Protein AF-A0ABC8SDZ8-F1 (afdb_monomer_lite)

InterPro domains:
  IPR004158 Protein of unknown function DUF247, plant [PF03140] (33-203)
  IPR004158 Protein of unknown function DUF247, plant [PTHR31170] (24-203)

Structure (mmCIF, N/CA/C/O backbone):
data_AF-A0ABC8SDZ8-F1
#
_entry.id   AF-A0ABC8SDZ8-F1
#
loop_
_atom_site.group_PDB
_atom_site.id
_atom_site.type_symbol
_atom_site.label_atom_id
_atom_site.label_alt_id
_atom_site.label_comp_id
_atom_site.label_asym_id
_atom_site.label_entity_id
_atom_site.label_seq_id
_atom_site.pdbx_PDB_ins_code
_atom_site.Cartn_x
_atom_site.Cartn_y
_atom_site.Cartn_z
_atom_site.occupancy
_atom_site.B_iso_or_equiv
_atom_site.auth_seq_id
_atom_site.auth_comp_id
_atom_site.auth_asym_id
_atom_site.auth_atom_id
_atom_site.pdbx_PDB_model_num
ATOM 1 N N . MET A 1 1 ? 39.810 2.538 5.523 1.00 33.78 1 MET A N 1
ATOM 2 C CA . MET A 1 1 ? 38.593 3.371 5.578 1.00 33.78 1 MET A CA 1
ATOM 3 C C . MET A 1 1 ? 38.033 3.402 4.162 1.00 33.78 1 MET A C 1
ATOM 5 O O . MET A 1 1 ? 38.479 4.203 3.356 1.00 33.78 1 MET A O 1
ATOM 9 N N . ALA A 1 2 ? 37.217 2.406 3.809 1.00 34.50 2 ALA A N 1
ATOM 10 C CA . ALA A 1 2 ? 36.612 2.315 2.482 1.00 34.50 2 ALA A CA 1
ATOM 11 C C . ALA A 1 2 ? 35.380 3.225 2.475 1.00 34.50 2 ALA A C 1
ATOM 13 O O . ALA A 1 2 ? 34.507 3.073 3.328 1.00 34.50 2 ALA A O 1
ATOM 14 N N . GLY A 1 3 ? 35.368 4.225 1.594 1.00 37.69 3 GLY A N 1
ATOM 15 C CA . GLY A 1 3 ? 34.228 5.119 1.434 1.00 37.69 3 GLY A CA 1
ATOM 16 C C . GLY A 1 3 ? 33.044 4.345 0.870 1.00 37.69 3 GLY A C 1
ATOM 17 O O . GLY A 1 3 ? 33.192 3.640 -0.125 1.00 37.69 3 GLY A O 1
ATOM 18 N N . PHE A 1 4 ? 31.887 4.459 1.517 1.00 35.22 4 PHE A N 1
ATOM 19 C CA . PHE A 1 4 ? 30.633 3.979 0.950 1.00 35.22 4 PHE A CA 1
ATOM 20 C C . PHE A 1 4 ? 30.340 4.755 -0.347 1.00 35.22 4 PHE A C 1
ATOM 22 O O . PHE A 1 4 ? 30.508 5.980 -0.354 1.00 35.22 4 PHE A O 1
ATOM 29 N N . PRO A 1 5 ? 29.929 4.080 -1.435 1.00 38.06 5 PRO A N 1
ATOM 30 C CA . PRO A 1 5 ? 29.602 4.753 -2.685 1.00 38.06 5 PRO A CA 1
ATOM 31 C C . PRO A 1 5 ? 28.405 5.685 -2.485 1.00 38.06 5 PRO A C 1
ATOM 33 O O . PRO A 1 5 ? 27.492 5.409 -1.699 1.00 38.06 5 PRO A O 1
ATOM 36 N N . ARG A 1 6 ? 28.426 6.825 -3.181 1.00 37.56 6 ARG A N 1
ATOM 37 C CA . ARG A 1 6 ? 27.308 7.775 -3.165 1.00 37.56 6 ARG A CA 1
ATOM 38 C C . ARG A 1 6 ? 26.077 7.096 -3.771 1.00 37.56 6 ARG A C 1
ATOM 40 O O . ARG A 1 6 ? 26.193 6.293 -4.690 1.00 37.56 6 ARG A O 1
ATOM 47 N N . ALA A 1 7 ? 24.887 7.449 -3.280 1.00 43.75 7 ALA A N 1
ATOM 48 C CA . ALA A 1 7 ? 23.613 6.843 -3.686 1.00 43.75 7 ALA A CA 1
ATOM 49 C C . ALA A 1 7 ? 23.376 6.812 -5.215 1.00 43.75 7 ALA A C 1
ATOM 51 O O . ALA A 1 7 ? 22.663 5.944 -5.710 1.00 43.75 7 ALA A O 1
ATOM 52 N N . ASN A 1 8 ? 24.010 7.713 -5.973 1.00 36.09 8 ASN A N 1
ATOM 53 C CA . ASN A 1 8 ? 23.952 7.757 -7.435 1.00 36.09 8 ASN A CA 1
ATOM 54 C C . ASN A 1 8 ? 24.803 6.677 -8.133 1.00 36.09 8 ASN A C 1
ATOM 56 O O . ASN A 1 8 ? 24.402 6.191 -9.185 1.00 36.09 8 ASN A O 1
ATOM 60 N N . GLU A 1 9 ? 25.939 6.271 -7.564 1.00 32.97 9 GLU A N 1
ATOM 61 C CA . GLU A 1 9 ? 26.786 5.191 -8.093 1.00 32.97 9 GLU A CA 1
ATOM 62 C C . GLU A 1 9 ? 26.183 3.818 -7.783 1.00 32.97 9 GLU A C 1
ATOM 64 O O . GLU A 1 9 ? 26.176 2.941 -8.644 1.00 32.97 9 GLU A O 1
ATOM 69 N N . SER A 1 10 ? 25.572 3.654 -6.604 1.00 34.81 10 SER A N 1
ATOM 70 C CA . SER A 1 10 ? 24.812 2.442 -6.259 1.00 34.81 10 SER A CA 1
ATOM 71 C C . SER A 1 10 ? 23.575 2.254 -7.148 1.00 34.81 10 SER A C 1
ATOM 73 O O . SER A 1 10 ? 23.250 1.126 -7.522 1.00 34.81 10 SER A O 1
ATOM 75 N N . ALA A 1 11 ? 22.911 3.351 -7.536 1.00 38.59 11 ALA A N 1
ATOM 76 C CA . ALA A 1 11 ? 21.822 3.321 -8.511 1.00 38.59 11 ALA A CA 1
ATOM 77 C C . ALA A 1 11 ? 22.328 2.943 -9.915 1.00 38.59 11 ALA A C 1
ATOM 79 O O . ALA A 1 11 ? 21.716 2.116 -10.581 1.00 38.59 11 ALA A O 1
ATOM 80 N N . HIS A 1 12 ? 23.477 3.477 -10.343 1.00 32.72 12 HIS A N 1
ATOM 81 C CA . HIS A 1 12 ? 24.046 3.199 -11.667 1.00 32.72 12 HIS A CA 1
ATOM 82 C C . HIS A 1 12 ? 24.514 1.741 -11.829 1.00 32.72 12 HIS A C 1
ATOM 84 O O . HIS A 1 12 ? 24.313 1.144 -12.884 1.00 32.72 12 HIS A O 1
ATOM 90 N N . ILE A 1 13 ? 25.078 1.145 -10.771 1.00 34.31 13 ILE A N 1
ATOM 91 C CA . ILE A 1 13 ? 25.489 -0.271 -10.754 1.00 34.31 13 ILE A CA 1
ATOM 92 C C . ILE A 1 13 ? 24.265 -1.204 -10.704 1.00 34.31 13 ILE A C 1
ATOM 94 O O . ILE A 1 13 ? 24.275 -2.265 -11.327 1.00 34.31 13 ILE A O 1
ATOM 98 N N . SER A 1 14 ? 23.180 -0.793 -10.036 1.00 41.12 14 SER A N 1
ATOM 99 C CA . SER A 1 14 ? 21.913 -1.547 -10.039 1.00 41.12 14 SER A CA 1
ATOM 100 C C . SER A 1 14 ? 21.232 -1.534 -11.418 1.00 41.12 14 SER A C 1
ATOM 102 O O . SER A 1 14 ? 20.671 -2.543 -11.833 1.00 41.12 14 SER A O 1
ATOM 104 N N . ILE A 1 15 ? 21.342 -0.427 -12.164 1.00 40.28 15 ILE A N 1
ATOM 105 C CA . ILE A 1 15 ? 20.751 -0.255 -13.504 1.00 40.28 15 ILE A CA 1
ATOM 106 C C . ILE A 1 15 ? 21.445 -1.125 -14.569 1.00 40.28 15 ILE A C 1
ATOM 108 O O . ILE A 1 15 ? 20.778 -1.690 -15.435 1.00 40.28 15 ILE A O 1
ATOM 112 N N . GLU A 1 16 ? 22.772 -1.279 -14.518 1.00 38.12 16 GLU A N 1
ATOM 113 C CA . GLU A 1 16 ? 23.492 -2.144 -15.471 1.00 38.12 16 GLU A CA 1
ATOM 114 C C . GLU A 1 16 ? 23.246 -3.641 -15.219 1.00 38.12 16 GLU A C 1
ATOM 116 O O . GLU A 1 16 ? 23.195 -4.418 -16.174 1.00 38.12 16 GLU A O 1
ATOM 121 N N . MET A 1 17 ? 23.011 -4.045 -13.963 1.00 39.62 17 MET A N 1
ATOM 122 C CA . MET A 1 17 ? 22.608 -5.418 -13.631 1.00 39.62 17 MET A CA 1
ATOM 123 C C . MET A 1 17 ? 21.176 -5.754 -14.081 1.00 39.62 17 MET A C 1
ATOM 125 O O . MET A 1 17 ? 20.925 -6.901 -14.443 1.00 39.62 17 MET A O 1
ATOM 129 N N . GLU A 1 18 ? 20.248 -4.789 -14.103 1.00 46.03 18 GLU A N 1
ATOM 130 C CA . GLU A 1 18 ? 18.865 -5.009 -14.565 1.00 46.03 18 GLU A CA 1
ATOM 131 C C . GLU A 1 18 ? 18.762 -5.205 -16.088 1.00 46.03 18 GLU A C 1
ATOM 133 O O . GLU A 1 18 ? 18.022 -6.079 -16.542 1.00 46.03 18 GLU A O 1
ATOM 138 N N . ASN A 1 19 ? 19.536 -4.460 -16.885 1.00 40.75 19 ASN A N 1
ATOM 139 C CA . ASN A 1 19 ? 19.451 -4.523 -18.351 1.00 40.75 19 ASN A CA 1
ATOM 140 C C . ASN A 1 19 ? 19.933 -5.866 -18.932 1.00 40.75 19 ASN A C 1
ATOM 142 O O . ASN A 1 19 ? 19.389 -6.329 -19.930 1.00 40.75 19 ASN A O 1
ATOM 146 N N . GLY A 1 20 ? 20.914 -6.523 -18.300 1.00 44.69 20 GLY A N 1
ATOM 147 C CA . GLY A 1 20 ? 21.366 -7.866 -18.696 1.00 44.69 20 GLY A CA 1
ATOM 148 C C . GLY A 1 20 ? 20.452 -9.006 -18.226 1.00 44.69 20 GLY A C 1
ATOM 149 O O . GLY A 1 20 ? 20.599 -10.136 -18.683 1.00 44.69 20 GLY A O 1
ATOM 150 N N . MET A 1 21 ? 19.512 -8.726 -17.317 1.00 46.44 21 MET A N 1
ATOM 151 C CA . MET A 1 21 ? 18.626 -9.722 -16.700 1.00 46.44 21 MET A CA 1
ATOM 152 C C . MET A 1 21 ? 17.286 -9.888 -17.439 1.00 46.44 21 MET A C 1
ATOM 154 O O . MET A 1 21 ? 16.547 -10.835 -17.168 1.00 46.44 21 MET A O 1
ATOM 158 N N . LEU A 1 22 ? 16.969 -8.979 -18.368 1.00 48.09 22 LEU A N 1
ATOM 159 C CA . LEU A 1 22 ? 15.759 -9.024 -19.197 1.00 48.09 22 LEU A CA 1
ATOM 160 C C . LEU A 1 22 ? 15.824 -10.085 -20.311 1.00 48.09 22 LEU A C 1
ATOM 162 O O . LEU A 1 22 ? 14.774 -10.602 -20.693 1.00 48.09 22 LEU A O 1
ATOM 166 N N . ASP A 1 23 ? 17.030 -10.486 -20.729 1.00 51.31 23 ASP A N 1
ATOM 167 C CA . ASP A 1 23 ? 17.280 -11.452 -21.811 1.00 51.31 23 ASP A CA 1
ATOM 168 C C . ASP A 1 23 ? 17.805 -12.807 -21.294 1.00 51.31 23 ASP A C 1
ATOM 170 O O . ASP A 1 23 ? 18.923 -13.220 -21.612 1.00 51.31 23 ASP A O 1
ATOM 174 N N . LEU A 1 24 ? 17.019 -13.543 -20.500 1.00 49.41 24 LEU A N 1
ATOM 175 C CA . LEU A 1 24 ? 17.424 -14.892 -20.075 1.00 49.41 24 LEU A CA 1
ATOM 176 C C . LEU A 1 24 ? 16.722 -16.013 -20.853 1.00 49.41 24 LEU A C 1
ATOM 178 O O . LEU A 1 24 ? 15.593 -16.414 -20.590 1.00 49.41 24 LEU A O 1
ATOM 182 N N . VAL A 1 25 ? 17.513 -16.449 -21.835 1.00 53.41 25 VAL A N 1
ATOM 183 C CA . VAL A 1 25 ? 17.592 -17.671 -22.645 1.00 53.41 25 VAL A CA 1
ATOM 184 C C . VAL A 1 25 ? 17.204 -18.962 -21.912 1.00 53.41 25 VAL A C 1
ATOM 186 O O . VAL A 1 25 ? 17.510 -19.106 -20.739 1.00 53.41 25 VAL A O 1
ATOM 189 N N . MET A 1 26 ? 16.609 -19.897 -22.670 1.00 45.72 26 MET A N 1
ATOM 190 C CA . MET A 1 26 ? 16.307 -21.316 -22.378 1.00 45.72 26 MET A CA 1
ATOM 191 C C . MET A 1 26 ? 17.172 -21.988 -21.294 1.00 45.72 26 MET A C 1
ATOM 193 O O . MET A 1 26 ? 18.388 -21.796 -21.251 1.00 45.72 26 MET A O 1
ATOM 197 N N . ASP A 1 27 ? 16.560 -22.851 -20.477 1.00 50.78 27 ASP A N 1
ATOM 198 C CA . ASP A 1 27 ? 17.292 -23.625 -19.472 1.00 50.78 27 ASP A CA 1
ATOM 199 C C . ASP A 1 27 ? 18.030 -24.830 -20.086 1.00 50.78 27 ASP A C 1
ATOM 201 O O . ASP A 1 27 ? 17.860 -25.184 -21.255 1.00 50.78 27 ASP A O 1
ATOM 205 N N . ASN A 1 28 ? 18.862 -25.499 -19.280 1.00 51.50 28 ASN A N 1
ATOM 206 C CA . ASN A 1 28 ? 19.645 -26.669 -19.706 1.00 51.50 28 ASN A CA 1
ATOM 207 C C . ASN A 1 28 ? 18.786 -27.881 -20.129 1.00 51.50 28 ASN A C 1
ATOM 209 O O . ASN A 1 28 ? 19.336 -28.856 -20.644 1.00 51.50 28 ASN A O 1
ATOM 213 N N . ASN A 1 29 ? 17.470 -27.833 -19.907 1.00 53.75 29 ASN A N 1
ATOM 214 C CA . ASN A 1 29 ? 16.517 -28.884 -20.251 1.00 53.75 29 ASN A CA 1
ATOM 215 C C . ASN A 1 29 ? 15.704 -28.544 -21.514 1.00 53.75 29 ASN A C 1
ATOM 217 O O . ASN A 1 29 ? 14.901 -29.367 -21.955 1.00 53.75 29 ASN A O 1
ATOM 221 N N . GLY A 1 30 ? 15.927 -27.372 -22.120 1.00 50.50 30 GLY A N 1
ATOM 222 C CA . GLY A 1 30 ? 15.187 -26.909 -23.292 1.00 50.50 30 GLY A CA 1
ATOM 223 C C . GLY A 1 30 ? 13.789 -26.378 -22.969 1.00 50.50 30 GLY A C 1
ATOM 224 O O . GLY A 1 30 ? 12.991 -26.215 -23.894 1.00 50.50 30 GLY A O 1
ATOM 225 N N . GLU A 1 31 ? 13.483 -26.109 -21.695 1.00 54.84 31 GLU A N 1
ATOM 226 C CA . GLU A 1 31 ? 12.272 -25.385 -21.319 1.00 54.84 31 GLU A CA 1
ATOM 227 C C . GLU A 1 31 ? 12.495 -23.875 -21.477 1.00 54.84 31 GLU A C 1
ATOM 229 O O . GLU A 1 31 ? 13.560 -23.325 -21.170 1.00 54.84 31 GLU A O 1
ATOM 234 N N . GLU A 1 32 ? 11.472 -23.193 -21.995 1.00 54.97 32 GLU A N 1
ATOM 235 C CA . GLU A 1 32 ? 11.473 -21.741 -22.130 1.00 54.97 32 GLU A CA 1
ATOM 236 C C . GLU A 1 32 ? 11.525 -21.125 -20.729 1.00 54.97 32 GLU A C 1
ATOM 238 O O . GLU A 1 32 ? 10.567 -21.238 -19.957 1.00 54.97 32 GLU A O 1
ATOM 243 N N . ILE A 1 33 ? 12.656 -20.502 -20.372 1.00 55.00 33 ILE A N 1
ATOM 244 C CA . ILE A 1 33 ? 12.761 -19.792 -19.097 1.00 55.00 33 ILE A CA 1
ATOM 245 C C . ILE A 1 33 ? 11.705 -18.690 -19.126 1.00 55.00 33 ILE A C 1
ATOM 247 O O . ILE A 1 33 ? 11.716 -17.858 -20.039 1.00 55.00 33 ILE A O 1
ATOM 251 N N . PRO A 1 34 ? 10.773 -18.656 -18.155 1.00 63.47 34 PRO A N 1
ATOM 252 C CA . PRO A 1 34 ? 9.818 -17.570 -18.087 1.00 63.47 34 PRO A CA 1
ATOM 253 C C . PRO A 1 34 ? 10.599 -16.262 -18.016 1.00 63.47 34 PRO A C 1
ATOM 255 O O . PRO A 1 34 ? 11.466 -16.123 -17.151 1.00 63.47 34 PRO A O 1
ATOM 258 N N . SER A 1 35 ? 10.288 -15.313 -18.904 1.00 72.94 35 SER A N 1
ATOM 259 C CA . SER A 1 35 ? 10.965 -14.014 -18.911 1.00 72.94 35 SER A CA 1
ATOM 260 C C . SER A 1 35 ? 10.997 -13.417 -17.503 1.00 72.94 35 SER A C 1
ATOM 262 O O . SER A 1 35 ? 10.091 -13.654 -16.692 1.00 72.94 35 SER A O 1
ATOM 264 N N . ILE A 1 36 ? 12.006 -12.601 -17.195 1.00 74.31 36 ILE A N 1
ATOM 265 C CA . ILE A 1 36 ? 12.102 -11.974 -15.871 1.00 74.31 36 ILE A CA 1
ATOM 266 C C . ILE A 1 36 ? 10.825 -11.204 -15.503 1.00 74.31 36 ILE A C 1
ATOM 268 O O . ILE A 1 36 ? 10.436 -11.177 -14.337 1.00 74.31 36 ILE A O 1
ATOM 272 N N . LEU A 1 37 ? 10.103 -10.667 -16.494 1.00 75.75 37 LEU A N 1
ATOM 273 C CA . LEU A 1 37 ? 8.797 -10.029 -16.310 1.00 75.75 37 LEU A CA 1
ATOM 274 C C . LEU A 1 37 ? 7.718 -11.026 -15.870 1.00 75.75 37 LEU A C 1
ATOM 276 O O . LEU A 1 37 ? 6.873 -10.712 -15.032 1.00 75.75 37 LEU A O 1
ATOM 280 N N . LYS A 1 38 ? 7.731 -12.250 -16.407 1.00 76.94 38 LYS A N 1
ATOM 281 C CA . LYS A 1 38 ? 6.811 -13.314 -15.995 1.00 76.94 38 LYS A CA 1
ATOM 282 C C . LYS A 1 38 ? 7.113 -13.808 -14.583 1.00 76.94 38 LYS A C 1
ATOM 284 O O . LYS A 1 38 ? 6.173 -14.006 -13.807 1.00 76.94 38 LYS A O 1
ATOM 289 N N . LEU A 1 39 ? 8.392 -13.977 -14.242 1.00 79.69 39 LEU A N 1
ATOM 290 C CA . LEU A 1 39 ? 8.823 -14.341 -12.888 1.00 79.69 39 LEU A CA 1
ATOM 291 C C . LEU A 1 39 ? 8.473 -13.241 -11.885 1.00 79.69 39 LEU A C 1
ATOM 293 O O . LEU A 1 39 ? 7.862 -13.532 -10.860 1.00 79.69 39 LEU A O 1
ATOM 297 N N . THR A 1 40 ? 8.759 -11.988 -12.235 1.00 78.50 40 THR A N 1
ATOM 298 C CA . THR A 1 40 ? 8.364 -10.788 -11.491 1.00 78.50 40 THR A CA 1
ATOM 299 C C . THR A 1 40 ? 6.865 -10.781 -11.229 1.00 78.50 40 THR A C 1
ATOM 301 O O . THR A 1 40 ? 6.438 -10.752 -10.078 1.00 78.50 40 THR A O 1
ATOM 304 N N . TYR A 1 41 ? 6.047 -10.891 -12.278 1.00 80.31 41 TYR A N 1
ATOM 305 C CA . TYR A 1 41 ? 4.597 -10.923 -12.127 1.00 80.31 41 TYR A CA 1
ATOM 306 C C . TYR A 1 41 ? 4.149 -12.041 -11.185 1.00 80.31 41 TYR A C 1
ATOM 308 O O . TYR A 1 41 ? 3.317 -11.814 -10.314 1.00 80.31 41 TYR A O 1
ATOM 316 N N . LYS A 1 42 ? 4.700 -13.253 -11.341 1.00 80.69 42 LYS A N 1
ATOM 317 C CA . LYS A 1 42 ? 4.348 -14.401 -10.498 1.00 80.69 42 LYS A CA 1
ATOM 318 C C . LYS A 1 42 ? 4.734 -14.165 -9.038 1.00 80.69 42 LYS A C 1
ATOM 320 O O . LYS A 1 42 ? 3.944 -14.498 -8.160 1.00 80.69 42 LYS A O 1
ATOM 325 N N . HIS A 1 43 ? 5.913 -13.599 -8.795 1.00 81.81 43 HIS A N 1
ATOM 326 C CA . HIS A 1 43 ? 6.422 -13.311 -7.459 1.00 81.81 43 HIS A CA 1
ATOM 327 C C . HIS A 1 43 ? 5.563 -12.259 -6.747 1.00 81.81 43 HIS A C 1
ATOM 329 O O . HIS A 1 43 ? 5.110 -12.485 -5.629 1.00 81.81 43 HIS A O 1
ATOM 335 N N . PHE A 1 44 ? 5.251 -11.152 -7.426 1.00 80.94 44 PHE A N 1
ATOM 336 C CA . PHE A 1 44 ? 4.508 -10.032 -6.840 1.00 80.94 44 PHE A CA 1
ATOM 337 C C . PHE A 1 44 ? 2.986 -10.153 -6.967 1.00 80.94 44 PHE A C 1
ATOM 339 O O . PHE A 1 44 ? 2.257 -9.263 -6.532 1.00 80.94 44 PHE A O 1
ATOM 346 N N . LYS A 1 45 ? 2.482 -11.266 -7.519 1.00 80.62 45 LYS A N 1
ATOM 347 C CA . LYS A 1 45 ? 1.055 -11.458 -7.796 1.00 80.62 45 LYS A CA 1
ATOM 348 C C . LYS A 1 45 ? 0.168 -11.248 -6.569 1.00 80.62 45 LYS A C 1
ATOM 350 O O . LYS A 1 45 ? -0.837 -10.551 -6.667 1.00 80.62 45 LYS A O 1
ATOM 355 N N . SER A 1 46 ? 0.541 -11.876 -5.452 1.00 71.19 46 SER A N 1
ATOM 356 C CA . SER A 1 46 ? -0.195 -11.798 -4.181 1.00 71.19 46 SER A CA 1
ATOM 357 C C . SER A 1 46 ? -0.089 -10.403 -3.566 1.00 71.19 46 SER A C 1
ATOM 359 O O . SER A 1 46 ? -1.103 -9.806 -3.225 1.00 71.19 46 SER A O 1
ATOM 361 N N . PHE A 1 47 ? 1.132 -9.858 -3.518 1.00 70.31 47 PHE A N 1
ATOM 362 C CA . PHE A 1 47 ? 1.446 -8.568 -2.897 1.00 70.31 47 PHE A CA 1
ATOM 363 C C . PHE A 1 47 ? 0.721 -7.389 -3.526 1.00 70.31 47 PHE A C 1
ATOM 365 O O . PHE A 1 47 ? 0.245 -6.497 -2.833 1.00 70.31 47 PHE A O 1
ATOM 372 N N . LEU A 1 48 ? 0.641 -7.390 -4.853 1.00 74.62 48 LEU A N 1
ATOM 373 C CA . LEU A 1 48 ? 0.121 -6.268 -5.615 1.00 74.62 48 LEU A CA 1
ATOM 374 C C . LEU A 1 48 ? -1.292 -6.515 -6.151 1.00 74.62 48 LEU A C 1
ATOM 376 O O . LEU A 1 48 ? -1.784 -5.735 -6.955 1.00 74.62 48 LEU A O 1
ATOM 380 N N . THR A 1 49 ? -1.976 -7.589 -5.743 1.00 74.31 49 THR A N 1
ATOM 381 C CA . THR A 1 49 ? -3.320 -7.914 -6.259 1.00 74.31 49 THR A CA 1
ATOM 382 C C . THR A 1 49 ? -3.333 -7.970 -7.804 1.00 74.31 49 THR A C 1
ATOM 384 O O . THR A 1 49 ? -4.237 -7.477 -8.487 1.00 74.31 49 THR A O 1
ATOM 387 N N . LEU A 1 50 ? -2.293 -8.579 -8.393 1.00 72.69 50 LEU A N 1
ATOM 388 C CA . LEU A 1 50 ? -2.152 -8.693 -9.849 1.00 72.69 50 LEU A CA 1
ATOM 389 C C . LEU A 1 50 ? -3.076 -9.793 -10.377 1.00 72.69 50 LEU A C 1
ATOM 391 O O . LEU A 1 50 ? -2.715 -10.968 -10.460 1.00 72.69 50 LEU A O 1
ATOM 395 N N . ASN A 1 51 ? -4.287 -9.415 -10.773 1.00 68.69 51 ASN A N 1
ATOM 396 C CA . ASN A 1 51 ? -5.291 -10.386 -11.220 1.00 68.69 51 ASN A CA 1
ATOM 397 C C . ASN A 1 51 ? -5.222 -10.712 -12.715 1.00 68.69 51 ASN A C 1
ATOM 399 O O . ASN A 1 51 ? -5.719 -11.757 -13.136 1.00 68.69 51 ASN A O 1
ATOM 403 N N . LYS A 1 52 ? -4.560 -9.868 -13.514 1.00 71.38 52 LYS A N 1
ATOM 404 C CA . LYS A 1 52 ? -4.401 -10.077 -14.954 1.00 71.38 52 LYS A CA 1
ATOM 405 C C . LYS A 1 52 ? -2.978 -9.746 -15.390 1.00 71.38 52 LYS A C 1
ATOM 407 O O . LYS A 1 52 ? -2.456 -8.700 -15.019 1.00 71.38 52 LYS A O 1
ATOM 412 N N . TYR A 1 53 ? -2.349 -10.651 -16.140 1.00 71.12 53 TYR A N 1
ATOM 413 C CA . TYR A 1 53 ? -1.099 -10.330 -16.823 1.00 71.12 53 TYR A CA 1
ATOM 414 C C . TYR A 1 53 ? -1.440 -9.383 -17.976 1.00 71.12 53 TYR A C 1
ATOM 416 O O . TYR A 1 53 ? -2.389 -9.674 -18.704 1.00 71.12 53 TYR A O 1
ATOM 424 N N . PRO A 1 54 ? -0.744 -8.256 -18.136 1.00 69.06 54 PRO A N 1
ATOM 425 C CA . PRO A 1 54 ? -1.083 -7.293 -19.172 1.00 69.06 54 PRO A CA 1
ATOM 426 C C . PRO A 1 54 ? -0.889 -7.914 -20.565 1.00 69.06 54 PRO A C 1
ATOM 428 O O . PRO A 1 54 ? 0.176 -8.443 -20.874 1.00 69.06 54 PRO A O 1
ATOM 431 N N . ASP A 1 55 ? -1.940 -7.869 -21.391 1.00 62.03 55 ASP A N 1
ATOM 432 C CA . ASP A 1 55 ? -2.028 -8.646 -22.640 1.00 62.03 55 ASP A CA 1
ATOM 433 C C . ASP A 1 55 ? -1.030 -8.187 -23.728 1.00 62.03 55 ASP A C 1
ATOM 435 O O . ASP A 1 55 ? -0.745 -8.957 -24.639 1.00 62.03 55 ASP A O 1
ATOM 439 N N . ASN A 1 56 ? -0.486 -6.963 -23.633 1.00 59.25 56 ASN A N 1
ATOM 440 C CA . ASN A 1 56 ? 0.274 -6.298 -24.706 1.00 59.25 56 ASN A CA 1
ATOM 441 C C . ASN A 1 56 ? 1.618 -5.675 -24.267 1.00 59.25 56 ASN A C 1
ATOM 443 O O . ASN A 1 56 ? 2.130 -4.814 -24.978 1.00 59.25 56 ASN A O 1
ATOM 447 N N . ILE A 1 57 ? 2.209 -6.051 -23.126 1.00 62.16 57 ILE A N 1
ATOM 448 C CA . ILE A 1 57 ? 3.533 -5.503 -22.773 1.00 62.16 57 ILE A CA 1
ATOM 449 C C . ILE A 1 57 ? 4.612 -6.190 -23.613 1.00 62.16 57 ILE A C 1
ATOM 451 O O . ILE A 1 57 ? 4.927 -7.362 -23.400 1.00 62.16 57 ILE A O 1
ATOM 455 N N . SER A 1 58 ? 5.203 -5.440 -24.542 1.00 59.8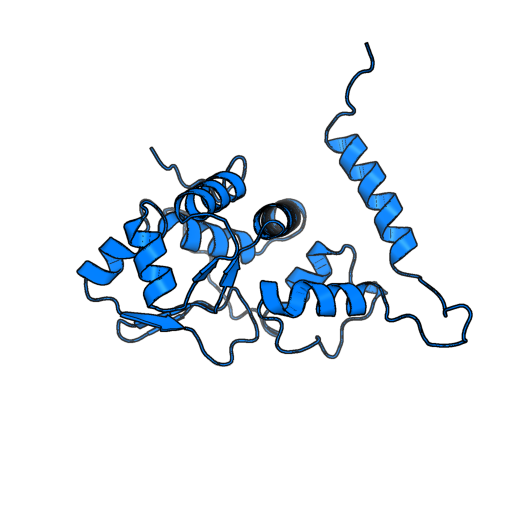8 58 SER A N 1
ATOM 456 C CA . SER A 1 58 ? 6.473 -5.813 -25.161 1.00 59.88 58 SER A CA 1
ATOM 457 C C . SER A 1 58 ? 7.600 -5.621 -24.145 1.00 59.88 58 SER A C 1
ATOM 459 O O . SER A 1 58 ? 7.674 -4.584 -23.487 1.00 59.88 58 SER A O 1
ATOM 461 N N . THR A 1 59 ? 8.509 -6.592 -24.027 1.00 59.25 59 THR A N 1
ATOM 462 C CA . THR A 1 59 ? 9.704 -6.488 -23.166 1.00 59.25 59 THR A CA 1
ATOM 463 C C . THR A 1 59 ? 10.534 -5.241 -23.476 1.00 59.25 59 THR A C 1
ATOM 465 O O . THR A 1 59 ? 11.145 -4.683 -22.575 1.00 59.25 59 THR A O 1
ATOM 468 N N . ASN A 1 60 ? 10.482 -4.754 -24.720 1.00 58.59 60 ASN A N 1
ATOM 469 C CA . ASN A 1 60 ? 11.198 -3.559 -25.174 1.00 58.59 60 ASN A CA 1
ATOM 470 C C . ASN A 1 60 ? 10.583 -2.234 -24.679 1.00 58.59 60 ASN A C 1
ATOM 472 O O . ASN A 1 60 ? 11.207 -1.184 -24.823 1.00 58.59 60 ASN A O 1
ATOM 476 N N . GLU A 1 61 ? 9.358 -2.253 -24.147 1.00 64.38 61 GLU A N 1
ATOM 477 C CA . GLU A 1 61 ? 8.672 -1.059 -23.630 1.00 64.38 61 GLU A CA 1
ATOM 478 C C . GLU A 1 61 ? 8.890 -0.858 -22.126 1.00 64.38 61 GLU A C 1
ATOM 480 O O . GLU A 1 61 ? 8.752 0.262 -21.634 1.00 64.38 61 GLU A O 1
ATOM 485 N N . VAL A 1 62 ? 9.263 -1.920 -21.409 1.00 70.94 62 VAL A N 1
ATOM 486 C CA . VAL A 1 62 ? 9.587 -1.876 -19.983 1.00 70.94 62 VAL A CA 1
ATOM 487 C C . VAL A 1 62 ? 11.051 -1.516 -19.820 1.00 70.94 62 VAL A C 1
ATOM 489 O O . VAL A 1 62 ? 11.929 -2.265 -20.240 1.00 70.94 62 VAL A O 1
ATOM 492 N N . LYS A 1 63 ? 11.326 -0.401 -19.145 1.00 70.12 63 LYS A N 1
ATOM 493 C CA . LYS A 1 63 ? 12.713 0.016 -18.894 1.00 70.12 63 LYS A CA 1
ATOM 494 C C . LYS A 1 63 ? 13.299 -0.612 -17.636 1.00 70.12 63 LYS A C 1
ATOM 496 O O . LYS A 1 63 ? 14.486 -0.898 -17.605 1.00 70.12 63 LYS A O 1
ATOM 501 N N . HIS A 1 64 ? 12.470 -0.806 -16.608 1.00 75.69 64 HIS A N 1
ATOM 502 C CA . HIS A 1 64 ? 12.890 -1.288 -15.290 1.00 75.69 64 HIS A CA 1
ATOM 503 C C . HIS A 1 64 ? 11.798 -2.124 -14.620 1.00 75.69 64 HIS A C 1
ATOM 505 O O . HIS A 1 64 ? 10.618 -2.034 -14.959 1.00 75.69 64 HIS A O 1
ATOM 511 N N . PHE A 1 65 ? 12.167 -2.887 -13.597 1.00 79.69 65 PHE A N 1
ATOM 512 C CA . PHE A 1 65 ? 11.217 -3.674 -12.815 1.00 79.69 65 PHE A CA 1
ATOM 513 C C . PHE A 1 65 ? 10.056 -2.837 -12.211 1.00 79.69 65 PHE A C 1
ATOM 515 O O . PHE A 1 65 ? 8.895 -3.234 -12.374 1.00 79.69 65 PHE A O 1
ATOM 522 N N . PRO A 1 66 ? 10.291 -1.653 -11.598 1.00 83.06 66 PRO A N 1
ATOM 523 C CA . PRO A 1 66 ? 9.207 -0.796 -11.105 1.00 83.06 66 PRO A CA 1
ATOM 524 C C . PRO A 1 66 ? 8.290 -0.261 -12.215 1.00 83.06 66 PRO A C 1
ATOM 526 O O . PRO A 1 66 ? 7.099 -0.060 -11.983 1.00 83.06 66 PRO A O 1
ATOM 529 N N . ASP A 1 67 ? 8.830 -0.069 -13.422 1.00 82.56 67 ASP A N 1
ATOM 530 C CA . ASP A 1 67 ? 8.076 0.358 -14.607 1.00 82.56 67 ASP A CA 1
ATOM 531 C C . ASP A 1 67 ? 7.045 -0.707 -15.003 1.00 82.56 67 ASP A C 1
ATOM 533 O O . ASP A 1 67 ? 5.857 -0.418 -15.145 1.00 82.56 67 ASP A O 1
ATOM 537 N N . PHE A 1 68 ? 7.474 -1.974 -15.065 1.00 83.62 68 PHE A N 1
ATOM 538 C CA . PHE A 1 68 ? 6.588 -3.104 -15.351 1.00 83.62 68 PHE A CA 1
ATOM 539 C C . PHE A 1 68 ? 5.460 -3.233 -14.327 1.00 83.62 68 PHE A C 1
ATOM 541 O O . PHE A 1 68 ? 4.290 -3.368 -14.696 1.00 83.62 68 PHE A O 1
ATOM 548 N N . LEU A 1 69 ? 5.795 -3.179 -13.037 1.00 84.06 69 LEU A N 1
ATOM 549 C CA . LEU A 1 69 ? 4.802 -3.290 -11.971 1.00 84.06 69 LEU A CA 1
ATOM 550 C C . LEU A 1 69 ? 3.813 -2.126 -11.988 1.00 84.06 69 LEU A C 1
ATOM 552 O O . LEU A 1 69 ? 2.611 -2.341 -11.835 1.00 84.06 69 LEU A O 1
ATOM 556 N N . ARG A 1 70 ? 4.291 -0.904 -12.240 1.00 83.38 70 ARG A N 1
ATOM 557 C CA . ARG A 1 70 ? 3.413 0.250 -12.434 1.00 83.38 70 ARG A CA 1
ATOM 558 C C . ARG A 1 70 ? 2.489 0.030 -13.628 1.00 83.38 70 ARG A C 1
ATOM 560 O O . ARG A 1 70 ? 1.289 0.260 -13.502 1.00 83.38 70 ARG A O 1
ATOM 567 N N . HIS A 1 71 ? 3.006 -0.462 -14.753 1.00 80.62 71 HIS A N 1
ATOM 568 C CA . HIS A 1 71 ? 2.206 -0.739 -15.947 1.00 80.62 71 HIS A CA 1
ATOM 569 C C . HIS A 1 71 ? 1.106 -1.779 -15.691 1.00 80.62 71 HIS A C 1
ATOM 571 O O . HIS A 1 71 ? 0.006 -1.643 -16.223 1.00 80.62 71 HIS A O 1
ATOM 577 N N . CYS A 1 72 ? 1.344 -2.760 -14.814 1.00 79.50 72 CYS A N 1
ATOM 578 C CA . CYS A 1 72 ? 0.313 -3.718 -14.400 1.00 79.50 72 CYS A CA 1
ATOM 579 C C . CYS A 1 72 ? -0.883 -3.065 -13.677 1.00 79.50 72 CYS A C 1
ATOM 581 O O . CYS A 1 72 ? -1.944 -3.681 -13.573 1.00 79.50 72 CYS A O 1
ATOM 583 N N . HIS A 1 73 ? -0.726 -1.835 -13.182 1.00 77.19 73 HIS A N 1
ATOM 584 C CA . HIS A 1 73 ? -1.730 -1.099 -12.414 1.00 77.19 73 HIS A CA 1
ATOM 585 C C . HIS A 1 73 ? -2.287 0.135 -13.113 1.00 77.19 73 HIS A C 1
ATOM 587 O O . HIS A 1 73 ? -3.267 0.712 -12.634 1.00 77.19 73 HIS A O 1
ATOM 593 N N . LEU A 1 74 ? -1.695 0.553 -14.232 1.00 72.19 74 LEU A N 1
ATOM 594 C CA . LEU A 1 74 ? -2.218 1.685 -14.976 1.00 72.19 74 LEU A CA 1
ATOM 595 C C . LEU A 1 74 ? -3.563 1.310 -15.608 1.00 72.19 74 LEU A C 1
ATOM 597 O O . LEU A 1 74 ? -3.670 0.274 -16.270 1.00 72.19 74 LEU A O 1
ATOM 601 N N . PRO A 1 75 ? -4.601 2.147 -15.450 1.00 63.88 75 PRO A N 1
ATOM 602 C CA . PRO A 1 75 ? -5.821 1.961 -16.212 1.00 63.88 75 PRO A CA 1
ATOM 603 C C . PRO A 1 75 ? -5.498 2.107 -17.706 1.00 63.88 75 PRO A C 1
ATOM 605 O O . PRO A 1 75 ? -4.770 3.016 -18.101 1.00 63.88 75 PRO A O 1
ATOM 608 N N . SER A 1 76 ? -6.074 1.247 -18.554 1.00 56.44 76 SER A N 1
ATOM 609 C CA . SER A 1 76 ? -5.863 1.280 -20.016 1.00 56.44 76 SER A CA 1
ATOM 610 C C . SER A 1 76 ? -6.281 2.605 -20.673 1.00 56.44 76 SER A C 1
ATOM 612 O O . SER A 1 76 ? -5.928 2.868 -21.817 1.00 56.44 76 SER A O 1
ATOM 614 N N . SER A 1 77 ? -7.022 3.446 -19.948 1.00 53.72 77 SER A N 1
ATOM 615 C CA . SER A 1 77 ? -7.278 4.842 -20.276 1.00 53.72 77 SER A CA 1
ATOM 616 C C . SER A 1 77 ? -7.123 5.673 -18.999 1.00 53.72 77 SER A C 1
ATOM 618 O O . SER A 1 77 ? -7.852 5.423 -18.032 1.00 53.72 77 SER A O 1
ATOM 620 N N . PRO A 1 78 ? -6.218 6.666 -18.954 1.00 53.88 78 PRO A N 1
ATOM 621 C CA . PRO A 1 78 ? -6.192 7.624 -17.865 1.00 53.88 78 PRO A CA 1
ATOM 622 C C . PRO A 1 78 ? -7.453 8.483 -17.980 1.00 53.88 78 PRO A C 1
ATOM 624 O O . PRO A 1 78 ? -7.504 9.451 -18.736 1.00 53.88 78 PRO A O 1
ATOM 627 N N . ASN A 1 79 ? -8.512 8.108 -17.260 1.00 46.97 79 ASN A N 1
ATOM 628 C CA . ASN A 1 79 ? -9.669 8.982 -17.095 1.00 46.97 79 ASN A CA 1
ATOM 629 C C . ASN A 1 79 ? -9.151 10.334 -16.588 1.00 46.97 79 ASN A C 1
ATOM 631 O O . ASN A 1 79 ? -8.284 10.360 -15.720 1.00 46.97 79 ASN A O 1
ATOM 635 N N . GLY A 1 80 ? -9.605 11.436 -17.188 1.00 45.09 80 GLY A N 1
ATOM 636 C CA . GLY A 1 80 ? -9.047 12.778 -17.006 1.00 45.09 80 GLY A CA 1
ATOM 637 C C . GLY A 1 80 ? -9.134 13.295 -15.570 1.00 45.09 80 GLY A C 1
ATOM 638 O O . GLY A 1 80 ? -10.010 14.094 -15.245 1.00 45.09 80 GLY A O 1
ATOM 639 N N . TRP A 1 81 ? -8.209 12.862 -14.716 1.00 47.28 81 TRP A N 1
ATOM 640 C CA . TRP A 1 81 ? -8.055 13.366 -13.363 1.00 47.28 81 TRP A CA 1
ATOM 641 C C . TRP A 1 81 ? -7.553 14.799 -13.450 1.00 47.28 81 TRP A C 1
ATOM 643 O O . TRP A 1 81 ? -6.407 15.073 -13.813 1.00 47.28 81 TRP A O 1
ATOM 653 N N . GLN A 1 82 ? -8.455 15.731 -13.160 1.00 46.03 82 GLN A N 1
ATOM 654 C CA . GLN A 1 82 ? -8.101 17.131 -13.054 1.00 46.03 82 GLN A CA 1
ATOM 655 C C . GLN A 1 82 ? -7.120 17.311 -11.899 1.00 46.03 82 GLN A C 1
ATOM 657 O O . GLN A 1 82 ? -7.296 16.757 -10.813 1.00 46.03 82 GLN A O 1
ATOM 662 N N . LYS A 1 83 ? -6.089 18.112 -12.163 1.00 41.84 83 LYS A N 1
ATOM 663 C CA . LYS A 1 83 ? -5.135 18.621 -11.183 1.00 41.84 83 LYS A CA 1
ATOM 664 C C . LYS A 1 83 ? -5.936 19.294 -10.060 1.00 41.84 83 LYS A C 1
ATOM 666 O O . LYS A 1 83 ? -6.451 20.389 -10.260 1.00 41.84 83 LYS A O 1
ATOM 671 N N . ARG A 1 84 ? -6.115 18.622 -8.921 1.00 49.12 84 ARG A N 1
ATOM 672 C CA . ARG A 1 84 ? -6.614 19.268 -7.702 1.00 49.12 84 ARG A CA 1
ATOM 673 C C . ARG A 1 84 ? -5.419 19.710 -6.872 1.00 49.12 84 ARG A C 1
ATOM 675 O O . ARG A 1 84 ? -4.401 19.021 -6.850 1.00 49.12 84 ARG A O 1
ATOM 682 N N . ASP A 1 85 ? -5.551 20.896 -6.290 1.00 46.91 85 ASP A N 1
ATOM 683 C CA . ASP A 1 85 ? -4.509 21.575 -5.526 1.00 46.91 85 ASP A CA 1
ATOM 684 C C . ASP A 1 85 ? -3.969 20.731 -4.354 1.00 46.91 85 ASP A C 1
ATOM 686 O O . ASP A 1 85 ? -4.691 19.882 -3.826 1.00 46.91 85 ASP A O 1
ATOM 690 N N . PRO A 1 86 ? -2.716 20.966 -3.915 1.00 47.00 86 PRO A N 1
ATOM 691 C CA . PRO A 1 86 ? -1.957 20.068 -3.039 1.00 47.00 86 PRO A CA 1
ATOM 692 C C . PRO A 1 86 ? -2.340 20.119 -1.552 1.00 47.00 86 PRO A C 1
ATOM 694 O O . PRO A 1 86 ? -1.614 19.578 -0.722 1.00 47.00 86 PRO A O 1
ATOM 697 N N . ALA A 1 87 ? -3.443 20.760 -1.174 1.00 45.34 87 ALA A N 1
ATOM 698 C CA . ALA A 1 87 ? -3.811 20.899 0.232 1.00 45.34 87 ALA A CA 1
ATOM 699 C C . ALA A 1 87 ? -4.561 19.652 0.738 1.00 45.34 87 ALA A C 1
ATOM 701 O O . ALA A 1 87 ? -5.754 19.700 1.032 1.00 45.34 87 ALA A O 1
ATOM 702 N N . ILE A 1 88 ? -3.867 18.516 0.842 1.00 52.00 88 ILE A N 1
ATOM 703 C CA . ILE A 1 88 ? -4.290 17.439 1.747 1.00 52.00 88 ILE A CA 1
ATOM 704 C C . ILE A 1 88 ? -3.805 17.883 3.123 1.00 52.00 88 ILE A C 1
ATOM 706 O O . ILE A 1 88 ? -2.721 17.509 3.545 1.00 52.00 88 ILE A O 1
ATOM 710 N N . GLU A 1 89 ? -4.536 18.787 3.775 1.00 52.03 89 GLU A N 1
ATOM 711 C CA . GLU A 1 89 ? -4.053 19.316 5.053 1.00 52.03 89 GLU A CA 1
ATOM 712 C C . GLU A 1 89 ? -4.266 18.324 6.198 1.00 52.03 89 GLU A C 1
ATOM 714 O O . GLU A 1 89 ? -3.417 18.278 7.064 1.00 52.03 89 GLU A O 1
ATOM 719 N N . PHE A 1 90 ? -5.285 17.454 6.177 1.00 56.97 90 PHE A N 1
ATOM 720 C CA . PHE A 1 90 ? -5.425 16.351 7.143 1.00 56.97 90 PHE A CA 1
ATOM 721 C C . PHE A 1 90 ? -6.390 15.284 6.601 1.00 56.97 90 PHE A C 1
ATOM 723 O O . PHE A 1 90 ? -7.609 15.444 6.709 1.00 56.97 90 PHE A O 1
ATOM 730 N N . SER A 1 91 ? -5.882 14.183 6.037 1.00 68.75 91 SER A N 1
ATOM 731 C CA . SER A 1 91 ? -6.736 13.000 5.842 1.00 68.75 91 SER A CA 1
ATOM 732 C C . SER A 1 91 ? -7.030 12.363 7.210 1.00 68.75 91 SER A C 1
ATOM 734 O O . SER A 1 91 ? -6.108 12.208 8.012 1.00 68.75 91 SER A O 1
ATOM 736 N N . PRO A 1 92 ? -8.290 12.018 7.535 1.00 85.38 92 PRO A N 1
ATOM 737 C CA . PRO A 1 92 ? -8.610 11.414 8.823 1.00 85.38 92 PRO A CA 1
ATOM 738 C C . PRO A 1 92 ? -8.108 9.965 8.905 1.00 85.38 92 PRO A C 1
ATOM 740 O O . PRO A 1 92 ? -8.151 9.237 7.914 1.00 85.38 92 PRO A O 1
ATOM 743 N N . SER A 1 93 ? -7.720 9.526 10.109 1.00 93.19 93 SER A N 1
ATOM 744 C CA . SER A 1 93 ? -7.349 8.127 10.361 1.00 93.19 93 SER A CA 1
ATOM 745 C C . SER A 1 93 ? -8.511 7.166 10.088 1.00 93.19 93 SER A C 1
ATOM 747 O O . SER A 1 93 ? -9.679 7.573 10.101 1.00 93.19 93 SER A O 1
ATOM 749 N N . ALA A 1 94 ? -8.216 5.877 9.909 1.00 95.81 94 ALA A N 1
ATOM 750 C CA . ALA A 1 94 ? -9.235 4.856 9.671 1.00 95.81 94 ALA A CA 1
ATOM 751 C C . ALA A 1 94 ? -10.311 4.854 10.774 1.00 95.81 94 ALA A C 1
ATOM 753 O O . ALA A 1 94 ? -11.508 4.829 10.482 1.00 95.81 94 ALA A O 1
ATOM 754 N N . THR A 1 95 ? -9.897 4.975 12.038 1.00 96.62 95 THR A N 1
ATOM 755 C CA . THR A 1 95 ? -10.806 5.070 13.188 1.00 96.62 95 THR A CA 1
ATOM 756 C C . THR A 1 95 ? -11.703 6.303 13.097 1.00 96.62 95 THR A C 1
ATOM 758 O O . THR A 1 95 ? -12.915 6.177 13.250 1.00 96.62 95 THR A O 1
ATOM 761 N N . ARG A 1 96 ? -11.150 7.483 12.775 1.00 95.69 96 ARG A N 1
ATOM 762 C CA . ARG A 1 96 ? -11.943 8.720 12.643 1.00 95.69 96 ARG A CA 1
ATOM 763 C C . ARG A 1 96 ? -12.958 8.643 11.505 1.00 95.69 96 ARG A C 1
ATOM 765 O O . ARG A 1 96 ? -14.085 9.105 11.659 1.00 95.69 96 ARG A O 1
ATOM 772 N N . LEU A 1 97 ? -12.572 8.053 10.373 1.00 95.50 97 LEU A N 1
ATOM 773 C CA . LEU A 1 97 ? -13.479 7.814 9.248 1.00 95.50 97 LEU A CA 1
ATOM 774 C C . LEU A 1 97 ? -14.632 6.891 9.670 1.00 95.50 97 LEU A C 1
ATOM 776 O O . LEU A 1 97 ? -15.797 7.198 9.414 1.00 95.50 97 LEU A O 1
ATOM 780 N N . HIS A 1 98 ? -14.319 5.799 10.368 1.00 97.06 98 HIS A N 1
ATOM 781 C CA . HIS A 1 98 ? -15.318 4.854 10.860 1.00 97.06 98 HIS A CA 1
ATOM 782 C C . HIS A 1 98 ? -16.276 5.486 11.880 1.00 97.06 98 HIS A C 1
ATOM 784 O O . HIS A 1 98 ? -17.490 5.321 11.776 1.00 97.06 98 HIS A O 1
ATOM 790 N N . GLU A 1 99 ? -15.757 6.266 12.831 1.00 96.44 99 GLU A N 1
ATOM 791 C CA . GLU A 1 99 ? -16.560 7.014 13.810 1.00 96.44 99 GLU A CA 1
ATOM 792 C C . GLU A 1 99 ? -17.465 8.066 13.150 1.00 96.44 99 GLU A C 1
ATOM 794 O O . GLU A 1 99 ? -18.570 8.319 13.630 1.00 96.44 99 GLU A O 1
ATOM 799 N N . ALA A 1 100 ? -17.044 8.628 12.014 1.00 96.12 100 ALA A N 1
ATOM 800 C CA . ALA A 1 100 ? -17.857 9.524 11.193 1.00 96.12 100 ALA A CA 1
ATOM 801 C C . ALA A 1 100 ? -18.936 8.796 10.358 1.00 96.12 100 ALA A C 1
ATOM 803 O O . ALA A 1 100 ? -19.685 9.443 9.625 1.00 96.12 100 ALA A O 1
ATOM 804 N N . GLY A 1 101 ? -19.039 7.467 10.462 1.00 96.94 101 GLY A N 1
ATOM 805 C CA . GLY A 1 101 ? -20.046 6.653 9.780 1.00 96.94 101 GLY A CA 1
ATOM 806 C C . GLY A 1 101 ? -19.630 6.134 8.402 1.00 96.94 101 GLY A C 1
ATOM 807 O O . GLY A 1 101 ? -20.472 5.572 7.696 1.00 96.94 101 GLY A O 1
ATOM 808 N N . ILE A 1 102 ? -18.362 6.295 8.010 1.00 97.44 102 ILE A N 1
ATOM 809 C CA . ILE A 1 102 ? -17.837 5.710 6.771 1.00 97.44 102 ILE A CA 1
ATOM 810 C C . ILE A 1 102 ? -17.615 4.213 6.980 1.00 97.44 102 ILE A C 1
ATOM 812 O O . ILE A 1 102 ? -16.976 3.783 7.939 1.00 97.44 102 ILE A O 1
ATOM 816 N N . LYS A 1 103 ? -18.139 3.409 6.056 1.00 97.50 103 LYS A N 1
ATOM 817 C CA . LYS A 1 103 ? -17.972 1.954 6.069 1.00 97.50 103 LYS A CA 1
ATOM 818 C C . LYS A 1 103 ? -16.753 1.552 5.260 1.00 97.50 103 LYS A C 1
ATOM 820 O O . LYS A 1 103 ? -16.506 2.111 4.196 1.00 97.50 103 LYS A O 1
ATOM 825 N N . PHE A 1 104 ? -16.045 0.544 5.743 1.00 97.50 104 PHE A N 1
ATOM 826 C CA . PHE A 1 104 ? -14.873 -0.018 5.089 1.00 97.50 104 PHE A CA 1
ATOM 827 C C . PHE A 1 104 ? -15.217 -1.344 4.426 1.00 97.50 104 PHE A C 1
ATOM 829 O O . PHE A 1 104 ? -15.789 -2.227 5.063 1.0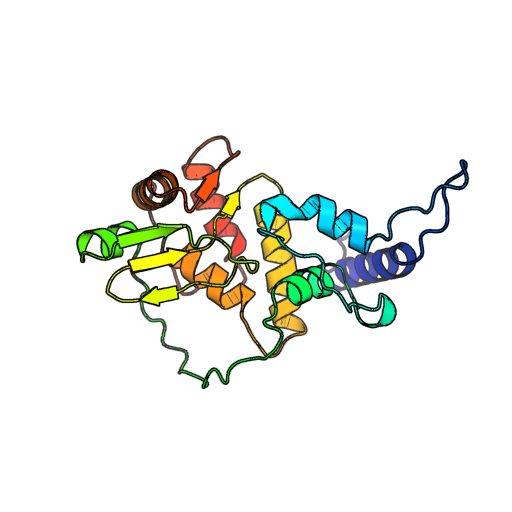0 97.50 104 PHE A O 1
ATOM 836 N N . GLU A 1 105 ? -14.850 -1.500 3.157 1.00 97.19 105 GLU A N 1
ATOM 837 C CA . GLU A 1 105 ? -15.039 -2.755 2.433 1.00 97.19 105 GLU A CA 1
ATOM 838 C C . GLU A 1 105 ? -13.841 -3.070 1.536 1.00 97.19 105 GLU A C 1
ATOM 840 O O . GLU A 1 105 ? -13.216 -2.185 0.953 1.00 97.19 105 GLU A O 1
ATOM 845 N N . VAL A 1 106 ? -13.548 -4.361 1.374 1.00 94.75 106 VAL A N 1
ATOM 846 C CA . VAL A 1 106 ? -12.580 -4.808 0.369 1.00 94.75 106 VAL A CA 1
ATOM 847 C C . VAL A 1 106 ? -13.183 -4.625 -1.020 1.00 94.75 106 VAL A C 1
ATOM 849 O O . VAL A 1 106 ? -14.242 -5.190 -1.319 1.00 94.75 106 VAL A O 1
ATOM 852 N N . LYS A 1 107 ? -12.484 -3.904 -1.901 1.00 92.00 107 LYS A N 1
ATOM 853 C CA . LYS A 1 107 ? -12.875 -3.786 -3.308 1.00 92.00 107 LYS A CA 1
ATOM 854 C C . LYS A 1 107 ? -12.657 -5.119 -4.022 1.00 92.00 107 LYS A C 1
ATOM 856 O O . LYS A 1 107 ? -11.539 -5.503 -4.366 1.00 92.00 107 LYS A O 1
ATOM 861 N N . LYS A 1 108 ? -13.748 -5.854 -4.233 1.00 85.75 108 LYS A N 1
ATOM 862 C CA . LYS A 1 108 ? -13.726 -7.141 -4.940 1.00 85.75 108 LYS A CA 1
ATOM 863 C C . LYS A 1 108 ? -13.475 -6.920 -6.430 1.00 85.75 108 LYS A C 1
ATOM 865 O O . LYS A 1 108 ? -13.959 -5.952 -7.005 1.00 85.75 108 LYS A O 1
ATOM 870 N N . ASN A 1 109 ? -12.781 -7.865 -7.062 1.00 79.75 109 ASN A N 1
ATOM 871 C CA . ASN A 1 109 ? -12.528 -7.898 -8.509 1.00 79.75 109 ASN A CA 1
ATOM 872 C C . ASN A 1 109 ? -11.713 -6.717 -9.071 1.00 79.75 109 ASN A C 1
ATOM 874 O O . ASN A 1 109 ? -11.690 -6.535 -10.286 1.00 79.75 109 ASN A O 1
ATOM 878 N N . SER A 1 110 ? -11.020 -5.942 -8.230 1.00 79.88 110 SER A N 1
ATOM 879 C CA . SER A 1 110 ? -10.043 -4.979 -8.737 1.00 79.88 110 SER A CA 1
ATOM 880 C C . SER A 1 110 ? -8.809 -5.711 -9.268 1.00 79.88 110 SER A C 1
ATOM 882 O O . SER A 1 110 ? -8.294 -6.616 -8.615 1.00 79.88 110 SER A O 1
ATOM 884 N N . SER A 1 111 ? -8.314 -5.327 -10.444 1.00 76.81 111 SER A N 1
ATOM 885 C CA . SER A 1 111 ? -6.998 -5.743 -10.951 1.00 76.81 111 SER A CA 1
ATOM 886 C C . SER A 1 111 ? -5.891 -4.735 -10.627 1.00 76.81 111 SER A C 1
ATOM 888 O O . SER A 1 111 ? -4.759 -4.910 -11.071 1.00 76.81 111 SER A O 1
ATOM 890 N N . CYS A 1 112 ? -6.221 -3.663 -9.903 1.00 82.75 112 CYS A N 1
ATOM 891 C CA . CYS A 1 112 ? -5.309 -2.590 -9.547 1.00 82.75 112 CYS A CA 1
ATOM 892 C C . CYS A 1 112 ? -5.328 -2.351 -8.036 1.00 82.75 112 CYS A C 1
ATOM 894 O O . CYS A 1 112 ? -6.368 -2.032 -7.461 1.00 82.75 112 CYS A O 1
ATOM 896 N N . LEU A 1 113 ? -4.165 -2.471 -7.393 1.00 85.69 113 LEU A N 1
ATOM 897 C CA . LEU A 1 113 ? -4.029 -2.233 -5.956 1.00 85.69 113 LEU A CA 1
ATOM 898 C C . LEU A 1 113 ? -4.406 -0.795 -5.560 1.00 85.69 113 LEU A C 1
ATOM 900 O O . LEU A 1 113 ? -4.897 -0.557 -4.462 1.00 85.69 113 LEU A O 1
ATOM 904 N N . PHE A 1 114 ? -4.210 0.156 -6.472 1.00 85.94 114 PHE A N 1
ATOM 905 C CA . PHE A 1 114 ? -4.411 1.584 -6.226 1.00 85.94 114 PHE A CA 1
ATOM 906 C C . PHE A 1 114 ? -5.840 2.059 -6.539 1.00 85.94 114 PHE A C 1
ATOM 908 O O . PHE A 1 114 ? -6.132 3.249 -6.436 1.00 85.94 114 PHE A O 1
ATOM 915 N N . ASP A 1 115 ? -6.731 1.147 -6.942 1.00 86.62 115 ASP A N 1
ATOM 916 C CA . ASP A 1 115 ? -8.124 1.444 -7.286 1.00 86.62 115 ASP A CA 1
ATOM 917 C C . ASP A 1 115 ? -8.986 1.600 -6.027 1.00 86.62 115 ASP A C 1
ATOM 919 O O . ASP A 1 115 ? -9.686 0.680 -5.605 1.00 86.62 115 ASP A O 1
ATOM 923 N N . VAL A 1 116 ? -8.911 2.777 -5.412 1.00 90.00 116 VAL A N 1
ATOM 924 C CA . VAL A 1 116 ? -9.729 3.147 -4.254 1.00 90.00 116 V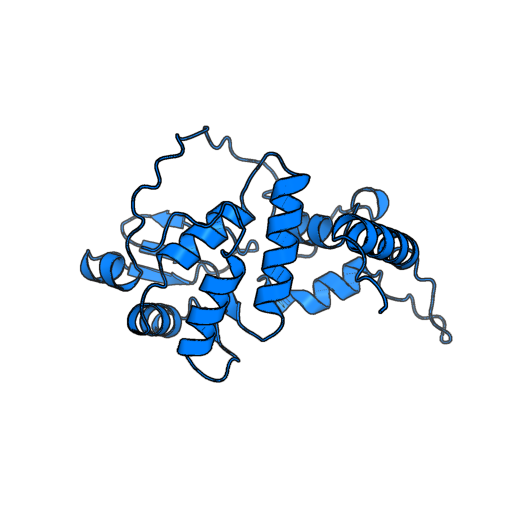AL A CA 1
ATOM 925 C C . VAL A 1 116 ? -10.976 3.896 -4.710 1.00 90.00 116 VAL A C 1
ATOM 927 O O . VAL A 1 116 ? -10.902 4.826 -5.513 1.00 90.00 116 VAL A O 1
ATOM 930 N N . GLU A 1 117 ? -12.128 3.524 -4.158 1.00 92.12 117 GLU A N 1
ATOM 931 C CA . GLU A 1 117 ? -13.413 4.130 -4.498 1.00 92.12 117 GLU A CA 1
ATOM 932 C C . GLU A 1 117 ? -14.193 4.523 -3.246 1.00 92.12 117 GLU A C 1
ATOM 934 O O . GLU A 1 117 ? -14.275 3.764 -2.284 1.00 92.12 117 GLU A O 1
ATOM 939 N N . PHE A 1 118 ? -14.794 5.712 -3.269 1.00 92.94 118 PHE A N 1
ATOM 940 C CA . PHE A 1 118 ? -15.701 6.168 -2.225 1.00 92.94 118 PHE A CA 1
ATOM 941 C C . PHE A 1 118 ? -17.070 6.475 -2.825 1.00 92.94 118 PHE A C 1
ATOM 943 O O . PHE A 1 118 ? -17.236 7.473 -3.529 1.00 92.94 118 PHE A O 1
ATOM 950 N N . THR A 1 119 ? -18.050 5.630 -2.514 1.00 93.94 119 THR A N 1
ATOM 951 C CA . THR A 1 119 ? -19.406 5.727 -3.062 1.00 93.94 119 THR A CA 1
ATOM 952 C C . THR A 1 119 ? -20.425 5.464 -1.956 1.00 93.94 119 THR A C 1
ATOM 954 O O . THR A 1 119 ? -20.337 4.475 -1.234 1.00 93.94 119 THR A O 1
ATOM 957 N N . ASN A 1 120 ? -21.416 6.352 -1.807 1.00 94.75 120 ASN A N 1
ATOM 958 C CA . ASN A 1 120 ? -22.533 6.204 -0.858 1.00 94.75 120 ASN A CA 1
ATOM 959 C C . ASN A 1 120 ? -22.110 5.919 0.601 1.00 94.75 120 ASN A C 1
ATOM 961 O O . ASN A 1 120 ? -22.740 5.119 1.292 1.00 94.75 120 ASN A O 1
ATOM 965 N N . GLY A 1 121 ? -21.040 6.568 1.076 1.00 95.25 121 GLY A N 1
ATOM 966 C CA . GLY A 1 121 ? -20.537 6.392 2.445 1.00 95.25 121 GLY A CA 1
ATOM 967 C C . GLY A 1 121 ? -19.729 5.109 2.668 1.00 95.25 121 GLY A C 1
ATOM 968 O O . GLY A 1 121 ? -19.390 4.800 3.808 1.00 95.25 121 GLY A O 1
ATOM 969 N N . VAL A 1 122 ? -19.412 4.367 1.605 1.00 97.31 122 VAL A N 1
ATOM 970 C CA . VAL A 1 122 ? -18.558 3.177 1.646 1.00 97.31 122 VAL A CA 1
ATOM 971 C C . VAL A 1 122 ? -17.229 3.501 0.975 1.00 97.31 122 VAL A C 1
ATOM 973 O O . VAL A 1 122 ? -17.201 3.904 -0.187 1.00 97.31 122 VAL A O 1
ATOM 976 N N . LEU A 1 123 ? -16.136 3.329 1.715 1.00 96.88 123 LEU A N 1
ATOM 977 C CA . LEU A 1 123 ? -14.769 3.408 1.220 1.00 96.88 123 LEU A CA 1
ATOM 978 C C . LEU A 1 123 ? -14.285 1.993 0.887 1.00 96.88 123 LEU A C 1
ATOM 980 O O . LEU A 1 123 ? -14.040 1.171 1.774 1.00 96.88 123 LEU A O 1
ATOM 984 N N . GLN A 1 124 ? -14.187 1.716 -0.410 1.00 95.75 124 GLN A N 1
ATOM 985 C CA . GLN A 1 124 ? -13.744 0.444 -0.956 1.00 95.75 124 GLN A CA 1
ATOM 986 C C . GLN A 1 124 ? -12.258 0.516 -1.296 1.00 95.75 124 GLN A C 1
ATOM 988 O O . GLN A 1 124 ? -11.844 1.307 -2.146 1.00 95.75 124 GLN A O 1
ATOM 993 N N . ILE A 1 125 ? -11.463 -0.325 -0.638 1.00 94.19 125 ILE A N 1
ATOM 994 C CA . ILE A 1 125 ? -10.006 -0.371 -0.796 1.00 94.19 125 ILE A CA 1
ATOM 995 C C . ILE A 1 125 ? -9.615 -1.778 -1.264 1.00 94.19 125 ILE A C 1
ATOM 997 O O . ILE A 1 125 ? -10.125 -2.761 -0.713 1.00 94.19 125 ILE A O 1
ATOM 1001 N N . PRO A 1 126 ? -8.755 -1.927 -2.285 1.00 91.62 126 PRO A N 1
ATOM 1002 C CA . PRO A 1 126 ? -8.231 -3.230 -2.667 1.00 91.62 126 PRO A CA 1
ATOM 1003 C C . PRO A 1 126 ? -7.468 -3.883 -1.511 1.00 91.62 126 PRO A C 1
ATOM 1005 O O . PRO A 1 126 ? -6.838 -3.206 -0.702 1.00 91.62 126 PRO A O 1
ATOM 1008 N N . TYR A 1 127 ? -7.536 -5.210 -1.443 1.00 91.19 127 TYR A N 1
ATOM 1009 C CA . TYR A 1 127 ? -6.801 -5.995 -0.454 1.00 91.19 127 TYR A CA 1
ATOM 1010 C C . TYR A 1 127 ? -5.288 -5.767 -0.581 1.00 91.19 127 TYR A C 1
ATOM 1012 O O . TYR A 1 127 ? -4.754 -5.798 -1.695 1.00 91.19 127 TYR A O 1
ATOM 1020 N N . LEU A 1 128 ? -4.620 -5.588 0.560 1.00 90.75 128 LEU A N 1
ATOM 1021 C CA . LEU A 1 128 ? -3.174 -5.447 0.672 1.00 90.75 128 LEU A CA 1
ATOM 1022 C C . LEU A 1 128 ? -2.606 -6.479 1.656 1.00 90.75 128 LEU A C 1
ATOM 1024 O O . LEU A 1 128 ? -2.953 -6.511 2.840 1.00 90.75 128 LEU A O 1
ATOM 1028 N N . GLU A 1 129 ? -1.686 -7.299 1.160 1.00 90.06 129 GLU A N 1
ATOM 1029 C CA . GLU A 1 129 ? -0.900 -8.222 1.973 1.00 90.06 129 GLU A CA 1
ATOM 1030 C C . GLU A 1 129 ? 0.439 -7.579 2.345 1.00 90.06 129 GLU A C 1
ATOM 1032 O O . GLU A 1 129 ? 1.167 -7.129 1.464 1.00 90.06 129 GLU A O 1
ATOM 1037 N N . ILE A 1 130 ? 0.751 -7.548 3.641 1.00 90.25 130 ILE A N 1
ATOM 1038 C CA . ILE A 1 130 ? 1.975 -6.960 4.191 1.00 90.25 130 ILE A CA 1
ATOM 1039 C C . ILE A 1 130 ? 2.921 -8.066 4.652 1.00 90.25 130 ILE A C 1
ATOM 1041 O O . ILE A 1 130 ? 2.521 -8.986 5.370 1.00 90.25 130 ILE A O 1
ATOM 1045 N N . ASP A 1 131 ? 4.187 -7.935 4.277 1.00 88.31 131 ASP A N 1
ATOM 1046 C CA . ASP A 1 131 ? 5.304 -8.786 4.675 1.00 88.31 131 ASP A CA 1
ATOM 1047 C C . ASP A 1 131 ? 6.637 -8.009 4.696 1.00 88.31 131 ASP A C 1
ATOM 1049 O O . ASP A 1 131 ? 6.674 -6.796 4.479 1.00 88.31 131 ASP A O 1
ATOM 1053 N N . ASP A 1 132 ? 7.743 -8.726 4.902 1.00 85.38 132 ASP A N 1
ATOM 1054 C CA . ASP A 1 132 ? 9.094 -8.158 4.968 1.00 85.38 132 ASP A CA 1
ATOM 1055 C C . ASP A 1 132 ? 9.564 -7.488 3.657 1.00 85.38 132 ASP A C 1
ATOM 1057 O O . ASP A 1 132 ? 10.445 -6.626 3.678 1.00 85.38 132 ASP A O 1
ATOM 1061 N N . LEU A 1 133 ? 8.997 -7.853 2.499 1.00 86.31 133 LEU A N 1
ATOM 1062 C CA . LEU A 1 133 ? 9.356 -7.270 1.198 1.00 86.31 133 LEU A CA 1
ATOM 1063 C C . LEU A 1 133 ? 8.563 -6.000 0.880 1.00 86.31 133 LEU A C 1
ATOM 1065 O O . LEU A 1 133 ? 8.985 -5.204 0.034 1.00 86.31 133 LEU A O 1
ATOM 1069 N N . THR A 1 134 ? 7.436 -5.801 1.560 1.00 88.19 134 THR A N 1
ATOM 1070 C CA . THR A 1 134 ? 6.470 -4.734 1.287 1.00 88.19 134 THR A CA 1
ATOM 1071 C C . THR A 1 134 ? 7.110 -3.345 1.360 1.00 88.19 134 THR A C 1
ATOM 1073 O O . THR A 1 134 ? 6.936 -2.547 0.438 1.00 88.19 134 THR A O 1
ATOM 1076 N N . GLU A 1 135 ? 7.919 -3.065 2.389 1.00 88.81 135 GLU A N 1
ATOM 1077 C CA . GLU A 1 135 ? 8.609 -1.774 2.529 1.00 88.81 135 GLU A CA 1
ATOM 1078 C C . GLU A 1 135 ? 9.527 -1.492 1.331 1.00 88.81 135 GLU A C 1
ATOM 1080 O O . GLU A 1 135 ? 9.434 -0.446 0.684 1.00 88.81 135 GLU A O 1
ATOM 1085 N N . THR A 1 136 ? 10.395 -2.451 1.002 1.00 86.94 136 THR A N 1
ATOM 1086 C CA . THR A 1 136 ? 11.379 -2.305 -0.080 1.00 86.94 136 THR A CA 1
ATOM 1087 C C . THR A 1 136 ? 10.690 -2.135 -1.432 1.00 86.94 136 THR A C 1
ATOM 1089 O O . THR A 1 136 ? 11.077 -1.275 -2.227 1.00 86.94 136 THR A O 1
ATOM 1092 N N . LEU A 1 137 ? 9.636 -2.916 -1.681 1.00 87.00 137 LEU A N 1
ATOM 1093 C CA . LEU A 1 137 ? 8.848 -2.839 -2.904 1.00 87.00 137 LEU A CA 1
ATOM 1094 C C . LEU A 1 137 ? 8.237 -1.448 -3.089 1.00 87.00 137 LEU A C 1
ATOM 1096 O O . LEU A 1 137 ? 8.454 -0.817 -4.127 1.00 87.00 137 LEU A O 1
ATOM 1100 N N . PHE A 1 138 ? 7.502 -0.948 -2.092 1.00 89.06 138 PHE A N 1
ATOM 1101 C CA . PHE A 1 138 ? 6.838 0.347 -2.214 1.00 89.06 138 PHE A CA 1
ATOM 1102 C C . PHE A 1 138 ? 7.824 1.508 -2.271 1.00 89.06 138 PHE A C 1
ATOM 1104 O O . PHE A 1 138 ? 7.602 2.425 -3.059 1.00 89.06 138 PHE A O 1
ATOM 1111 N N . ARG A 1 139 ? 8.949 1.459 -1.546 1.00 88.69 139 ARG A N 1
ATOM 1112 C CA . ARG A 1 139 ? 9.998 2.485 -1.670 1.00 88.69 139 ARG A CA 1
ATOM 1113 C C . ARG A 1 139 ? 10.583 2.542 -3.082 1.00 88.69 139 ARG A C 1
ATOM 1115 O O . ARG A 1 139 ? 10.737 3.635 -3.625 1.00 88.69 139 ARG A O 1
ATOM 1122 N N . ASN A 1 140 ? 10.831 1.392 -3.712 1.00 89.12 140 ASN A N 1
ATOM 1123 C CA . ASN A 1 140 ? 11.312 1.339 -5.097 1.00 89.12 140 ASN A CA 1
ATOM 1124 C C . ASN A 1 140 ? 10.268 1.874 -6.090 1.00 89.12 140 ASN A C 1
ATOM 1126 O O . ASN A 1 140 ? 10.606 2.643 -6.991 1.00 89.12 140 ASN A O 1
ATOM 1130 N N . LEU A 1 141 ? 8.995 1.509 -5.910 1.00 87.88 141 LEU A N 1
ATOM 1131 C CA . LEU A 1 141 ? 7.895 2.001 -6.741 1.00 87.88 141 LEU A CA 1
ATOM 1132 C C . LEU A 1 141 ? 7.696 3.519 -6.600 1.00 87.88 141 LEU A C 1
ATOM 1134 O O . LEU A 1 141 ? 7.535 4.212 -7.605 1.00 87.88 141 LEU A O 1
ATOM 1138 N N . ILE A 1 142 ? 7.751 4.044 -5.372 1.00 87.06 142 ILE A N 1
ATOM 1139 C CA . ILE A 1 142 ? 7.664 5.480 -5.083 1.00 87.06 142 ILE A CA 1
ATOM 1140 C C . ILE A 1 142 ? 8.839 6.224 -5.717 1.00 87.06 142 ILE A C 1
ATOM 1142 O O . ILE A 1 142 ? 8.613 7.214 -6.411 1.00 87.06 142 ILE A O 1
ATOM 1146 N N . ALA A 1 143 ? 10.076 5.758 -5.519 1.00 87.12 143 ALA A N 1
ATOM 1147 C CA . ALA A 1 143 ? 11.264 6.393 -6.091 1.00 87.12 143 ALA A CA 1
ATOM 1148 C C . ALA A 1 143 ? 11.185 6.442 -7.624 1.00 87.12 143 ALA A C 1
ATOM 1150 O O . ALA A 1 143 ? 11.413 7.491 -8.232 1.00 87.12 143 ALA A O 1
ATOM 1151 N N . TYR A 1 144 ? 10.770 5.336 -8.250 1.00 86.94 144 TYR A N 1
ATOM 1152 C CA . TYR A 1 144 ? 10.558 5.293 -9.691 1.00 86.94 144 TYR A CA 1
ATOM 1153 C C . TYR A 1 144 ? 9.489 6.300 -10.139 1.00 86.94 144 TYR A C 1
ATOM 1155 O O . TYR A 1 144 ? 9.727 7.105 -11.043 1.00 86.94 144 TYR A O 1
ATOM 1163 N N . GLU A 1 145 ? 8.325 6.308 -9.483 1.00 86.50 145 GLU A N 1
ATOM 1164 C CA . GLU A 1 145 ? 7.236 7.221 -9.825 1.00 86.50 145 GLU A CA 1
ATOM 1165 C C . GLU A 1 145 ? 7.630 8.693 -9.615 1.00 86.50 145 GLU A C 1
ATOM 1167 O O . GLU A 1 145 ? 7.250 9.556 -10.411 1.00 86.50 145 GLU A O 1
ATOM 1172 N N . GLN A 1 146 ? 8.428 9.005 -8.590 1.00 83.69 146 GLN A N 1
ATOM 1173 C CA . GLN A 1 146 ? 8.973 10.342 -8.338 1.00 83.69 146 GLN A CA 1
ATOM 1174 C C . GLN A 1 146 ? 9.894 10.807 -9.469 1.00 83.69 146 GLN A C 1
ATOM 1176 O O . GLN A 1 146 ? 9.694 11.915 -9.977 1.00 83.69 146 GLN A O 1
ATOM 1181 N N . CYS A 1 147 ? 10.849 9.969 -9.875 1.00 84.81 147 CYS A N 1
ATOM 1182 C CA . CYS A 1 147 ? 11.895 10.320 -10.836 1.00 84.81 147 CYS A CA 1
ATOM 1183 C C . CYS A 1 147 ? 11.445 10.265 -12.302 1.00 84.81 147 CYS A C 1
ATOM 1185 O O . CYS A 1 147 ? 11.938 11.046 -13.116 1.00 84.81 147 CYS A O 1
ATOM 1187 N N . HIS A 1 148 ? 10.528 9.359 -12.652 1.00 83.44 148 HIS A N 1
ATOM 1188 C CA . HIS A 1 148 ? 10.275 9.003 -14.053 1.00 83.44 148 HIS A CA 1
ATOM 1189 C C . HIS A 1 148 ? 8.842 9.250 -14.532 1.00 83.44 148 HIS A C 1
ATOM 1191 O O . HIS A 1 148 ? 8.611 9.277 -15.742 1.00 83.44 148 HIS A O 1
ATOM 1197 N N . CYS A 1 149 ? 7.876 9.467 -13.633 1.00 82.44 149 CYS A N 1
ATOM 1198 C CA . CYS A 1 149 ? 6.463 9.576 -14.004 1.00 82.44 149 CYS A CA 1
ATOM 1199 C C . CYS A 1 149 ? 5.880 10.965 -13.719 1.00 82.44 149 CYS A C 1
ATOM 1201 O O . CYS A 1 149 ? 6.231 11.625 -12.739 1.00 82.44 149 CYS A O 1
ATOM 1203 N N . LYS A 1 150 ? 4.940 11.411 -14.562 1.00 82.12 150 LYS A N 1
ATOM 1204 C CA . LYS A 1 150 ? 4.167 12.636 -14.303 1.00 82.12 150 LYS A CA 1
ATOM 1205 C C . LYS A 1 150 ? 3.014 12.368 -13.340 1.00 82.12 150 LYS A C 1
ATOM 1207 O O . LYS A 1 150 ? 2.778 13.168 -12.440 1.00 82.12 150 LYS A O 1
ATOM 1212 N N . GLU A 1 151 ? 2.317 11.251 -13.520 1.00 82.25 151 GLU A N 1
ATOM 1213 C CA . GLU A 1 151 ? 1.222 10.818 -12.655 1.00 82.25 151 GLU A CA 1
ATOM 1214 C C . GLU A 1 151 ? 1.773 10.147 -11.395 1.00 82.25 151 GLU A C 1
ATOM 1216 O O . GLU A 1 151 ? 2.747 9.395 -11.475 1.00 82.25 151 GLU A O 1
ATOM 1221 N N . LYS A 1 152 ? 1.141 10.426 -10.251 1.00 84.19 152 LYS A N 1
ATOM 1222 C CA . LYS A 1 152 ? 1.608 10.051 -8.910 1.00 84.19 152 LYS A CA 1
ATOM 1223 C C . LYS A 1 152 ? 0.655 9.059 -8.216 1.00 84.19 152 LYS A C 1
ATOM 1225 O O . LYS A 1 152 ? 0.213 9.298 -7.098 1.00 84.19 152 LYS A O 1
ATOM 1230 N N . TYR A 1 153 ? 0.248 7.998 -8.919 1.00 83.12 153 TYR A N 1
ATOM 1231 C CA . TYR A 1 153 ? -0.759 7.040 -8.438 1.00 83.12 153 TYR A CA 1
ATOM 1232 C C . TYR A 1 153 ? -0.297 6.286 -7.191 1.00 83.12 153 TYR A C 1
ATOM 1234 O O . TYR A 1 153 ? -1.049 6.179 -6.224 1.00 83.12 153 TYR A O 1
ATOM 1242 N N . ILE A 1 154 ? 0.937 5.788 -7.218 1.00 86.56 154 ILE A N 1
ATOM 1243 C CA . ILE A 1 154 ? 1.521 4.995 -6.135 1.00 86.56 154 ILE A CA 1
ATOM 1244 C C . ILE A 1 154 ? 1.741 5.889 -4.917 1.00 86.56 154 ILE A C 1
ATOM 1246 O O . ILE A 1 154 ? 1.359 5.528 -3.810 1.00 86.56 154 ILE A O 1
ATOM 1250 N N . ILE A 1 155 ? 2.280 7.090 -5.129 1.00 86.25 155 ILE A N 1
ATOM 1251 C CA . ILE A 1 155 ? 2.478 8.099 -4.084 1.00 86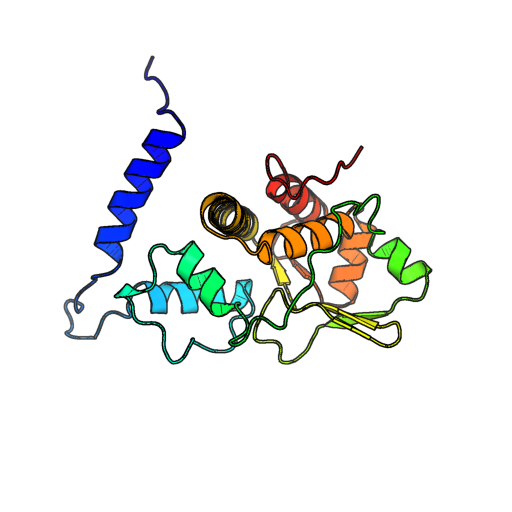.25 155 ILE A CA 1
ATOM 1252 C C . ILE A 1 155 ? 1.143 8.473 -3.431 1.00 86.25 155 ILE A C 1
ATOM 1254 O O . ILE A 1 155 ? 1.049 8.469 -2.208 1.00 86.25 155 ILE A O 1
ATOM 1258 N N . HIS A 1 156 ? 0.100 8.768 -4.215 1.00 85.88 156 HIS A N 1
ATOM 1259 C CA . HIS A 1 156 ? -1.209 9.132 -3.663 1.00 85.88 156 HIS A CA 1
ATOM 1260 C C . HIS A 1 156 ? -1.862 7.978 -2.898 1.00 85.88 156 HIS A C 1
ATOM 1262 O O . HIS A 1 156 ? -2.450 8.209 -1.844 1.00 85.88 156 HIS A O 1
ATOM 1268 N N . TYR A 1 157 ? -1.753 6.746 -3.405 1.00 88.56 157 TYR A N 1
ATOM 1269 C CA . TYR A 1 157 ? -2.233 5.567 -2.690 1.00 88.56 157 TYR A CA 1
ATOM 1270 C C . TYR A 1 157 ? -1.496 5.391 -1.360 1.00 88.56 157 TYR A C 1
ATOM 1272 O O . TYR A 1 157 ? -2.131 5.243 -0.321 1.00 88.56 157 TYR A O 1
ATOM 1280 N N . MET A 1 158 ? -0.165 5.472 -1.373 1.00 87.81 158 MET A N 1
ATOM 1281 C CA . MET A 1 158 ? 0.630 5.304 -0.161 1.00 87.81 158 MET A CA 1
ATOM 1282 C C . MET A 1 158 ? 0.367 6.410 0.859 1.00 87.81 158 MET A C 1
ATOM 1284 O O . MET A 1 158 ? 0.201 6.099 2.031 1.00 87.81 158 MET A O 1
ATOM 1288 N N . ALA A 1 159 ? 0.228 7.665 0.425 1.00 84.19 159 ALA A N 1
ATOM 1289 C CA . ALA A 1 159 ? -0.158 8.770 1.303 1.00 84.19 159 ALA A CA 1
ATOM 1290 C C . ALA A 1 159 ? -1.561 8.577 1.910 1.00 84.19 159 ALA A C 1
ATOM 1292 O O . ALA A 1 159 ? -1.787 8.913 3.070 1.00 84.19 159 ALA A O 1
ATOM 1293 N N . LEU A 1 160 ? -2.508 8.010 1.152 1.00 87.69 160 LEU A N 1
ATOM 1294 C CA . LEU A 1 160 ? -3.825 7.662 1.683 1.00 87.69 160 LEU A CA 1
ATOM 1295 C C . LEU A 1 160 ? -3.709 6.600 2.784 1.00 87.69 160 LEU A C 1
ATOM 1297 O O . LEU A 1 160 ? -4.233 6.815 3.874 1.00 87.69 160 LEU A O 1
ATOM 1301 N N . ILE A 1 161 ? -3.026 5.483 2.521 1.00 89.56 161 ILE A N 1
ATOM 1302 C CA . ILE A 1 161 ? -2.886 4.399 3.506 1.00 89.56 161 ILE A CA 1
ATOM 1303 C C . ILE A 1 161 ? -2.124 4.871 4.752 1.00 89.56 161 ILE A C 1
ATOM 1305 O O . ILE A 1 161 ? -2.554 4.579 5.865 1.00 89.56 161 ILE A O 1
ATOM 1309 N N . ASP A 1 162 ? -1.061 5.655 4.573 1.00 87.50 162 ASP A N 1
ATOM 1310 C CA . ASP A 1 162 ? -0.295 6.277 5.659 1.00 87.50 162 ASP A CA 1
ATOM 1311 C C . ASP A 1 162 ? -1.188 7.144 6.554 1.00 87.50 162 ASP A C 1
ATOM 1313 O O . ASP A 1 162 ? -1.300 6.898 7.751 1.00 87.50 162 ASP A O 1
ATOM 1317 N N . SER A 1 163 ? -1.962 8.058 5.957 1.00 86.69 163 SER A N 1
ATOM 1318 C CA . SER A 1 163 ? -2.877 8.929 6.710 1.00 86.69 163 SER A CA 1
ATOM 1319 C C . SER A 1 163 ? -3.954 8.171 7.495 1.00 86.69 163 SER A C 1
ATOM 1321 O O . SER A 1 163 ? -4.482 8.666 8.497 1.00 86.69 163 SER A O 1
ATOM 1323 N N . MET A 1 164 ? -4.289 6.962 7.041 1.00 91.19 164 MET A N 1
ATOM 1324 C CA . MET A 1 164 ? -5.256 6.100 7.696 1.00 91.19 164 MET A CA 1
ATOM 1325 C C . MET A 1 164 ? -4.670 5.378 8.913 1.00 91.19 164 MET A C 1
ATOM 1327 O O . MET A 1 164 ? -5.448 5.049 9.807 1.00 91.19 164 MET A O 1
ATOM 1331 N N . ILE A 1 165 ? -3.352 5.158 8.979 1.00 91.50 165 ILE A N 1
ATOM 1332 C CA . ILE A 1 165 ? -2.667 4.342 9.994 1.00 91.50 165 ILE A CA 1
ATOM 1333 C C . ILE A 1 165 ? -1.865 5.242 10.943 1.00 91.50 165 ILE A C 1
ATOM 1335 O O . ILE A 1 165 ? -0.658 5.403 10.814 1.00 91.50 165 ILE A O 1
ATOM 1339 N N . ASN A 1 166 ? -2.538 5.793 11.956 1.00 87.31 166 ASN A N 1
ATOM 1340 C CA . ASN A 1 166 ? -1.883 6.620 12.981 1.00 87.31 166 ASN A CA 1
ATOM 1341 C C . ASN A 1 166 ? -1.701 5.881 14.313 1.00 87.31 166 ASN A C 1
ATOM 1343 O O . ASN A 1 166 ? -0.851 6.235 15.128 1.00 87.31 166 ASN A O 1
ATOM 1347 N N . THR A 1 167 ? -2.529 4.870 14.572 1.00 90.44 167 THR A N 1
ATOM 1348 C CA . THR A 1 167 ? -2.577 4.130 15.836 1.00 90.44 167 THR A CA 1
ATOM 1349 C C . THR A 1 167 ? -2.792 2.638 15.597 1.00 90.44 167 THR A C 1
ATOM 1351 O O . THR A 1 167 ? -3.312 2.230 14.558 1.00 90.44 167 THR A O 1
ATOM 1354 N N . HIS A 1 168 ? -2.509 1.807 16.606 1.00 91.56 168 HIS A N 1
ATOM 1355 C CA . HIS A 1 168 ? -2.810 0.371 16.542 1.00 91.56 168 HIS A CA 1
ATOM 1356 C C . HIS A 1 168 ? -4.282 0.078 16.252 1.00 91.56 168 HIS A C 1
ATOM 1358 O O . HIS A 1 168 ? -4.586 -0.885 15.557 1.00 91.56 168 HIS A O 1
ATOM 1364 N N . LYS A 1 169 ? -5.191 0.933 16.741 1.00 94.31 169 LYS A N 1
ATOM 1365 C CA . LYS A 1 169 ? -6.629 0.796 16.490 1.00 94.31 169 LYS A CA 1
ATOM 1366 C C . LYS A 1 169 ? -6.964 0.947 15.012 1.00 94.31 169 LYS A C 1
ATOM 1368 O O . LYS A 1 169 ? -7.865 0.271 14.529 1.00 94.31 169 LYS A O 1
ATOM 1373 N N . ASP A 1 170 ? -6.241 1.810 14.302 1.00 94.94 170 ASP A N 1
ATOM 1374 C CA . ASP A 1 170 ? -6.426 1.972 12.866 1.00 94.94 170 ASP A CA 1
ATOM 1375 C C . ASP A 1 170 ? -5.987 0.708 12.115 1.00 94.94 170 ASP A C 1
ATOM 1377 O O . ASP A 1 170 ? -6.715 0.227 11.247 1.00 94.94 170 ASP A O 1
ATOM 1381 N N . VAL A 1 171 ? -4.845 0.120 12.499 1.00 95.12 171 VAL A N 1
ATOM 1382 C CA . VAL A 1 171 ? -4.381 -1.166 11.949 1.00 95.12 171 VAL A CA 1
ATOM 1383 C C . VAL A 1 171 ? -5.395 -2.273 12.231 1.00 95.12 171 VAL A C 1
ATOM 1385 O O . VAL A 1 171 ? -5.812 -2.971 11.307 1.00 95.12 171 VAL A O 1
ATOM 1388 N N . ASP A 1 172 ? -5.851 -2.393 13.480 1.00 95.19 172 ASP A N 1
ATOM 1389 C CA . ASP A 1 172 ? -6.862 -3.373 13.885 1.00 95.19 172 ASP A CA 1
ATOM 1390 C C . ASP A 1 172 ? -8.152 -3.224 13.079 1.00 95.19 172 ASP A C 1
ATOM 1392 O O . ASP A 1 172 ? -8.729 -4.217 12.637 1.00 95.19 172 ASP A O 1
ATOM 1396 N N . LEU A 1 173 ? -8.600 -1.989 12.846 1.00 97.12 173 LEU A N 1
ATOM 1397 C CA . LEU A 1 173 ? -9.803 -1.708 12.072 1.00 97.12 173 LEU A CA 1
ATOM 1398 C C . LEU A 1 173 ? -9.652 -2.149 10.608 1.00 97.12 173 LEU A C 1
ATOM 1400 O O . LEU A 1 173 ? -10.576 -2.753 10.053 1.00 97.12 173 LEU A O 1
ATOM 1404 N N . LEU A 1 174 ? -8.504 -1.875 9.985 1.00 96.56 174 LEU A N 1
ATOM 1405 C CA . LEU A 1 174 ? -8.223 -2.274 8.603 1.00 96.56 174 LEU A CA 1
ATOM 1406 C C . LEU A 1 174 ? -8.073 -3.795 8.462 1.00 96.56 174 LEU A C 1
ATOM 1408 O O . LEU A 1 174 ? -8.558 -4.364 7.479 1.00 96.56 174 LEU A O 1
ATOM 1412 N N . ILE A 1 175 ? -7.480 -4.462 9.457 1.00 95.12 175 ILE A N 1
ATOM 1413 C CA . ILE A 1 175 ? -7.407 -5.928 9.532 1.00 95.12 175 ILE A CA 1
ATOM 1414 C C . ILE A 1 175 ? -8.798 -6.533 9.738 1.00 95.12 175 ILE A C 1
ATOM 1416 O O . ILE A 1 175 ? -9.166 -7.492 9.056 1.00 95.12 175 ILE A O 1
ATOM 1420 N N . HIS A 1 176 ? -9.610 -5.953 10.626 1.00 96.06 176 HIS A N 1
ATOM 1421 C CA . HIS A 1 176 ? -10.975 -6.404 10.893 1.00 96.06 176 HIS A CA 1
ATOM 1422 C C . HIS A 1 176 ? -11.835 -6.390 9.622 1.00 96.06 176 HIS A C 1
ATOM 1424 O O . HIS A 1 176 ? -12.550 -7.353 9.340 1.00 96.06 176 HIS A O 1
ATOM 1430 N N . HIS A 1 177 ? -11.703 -5.337 8.811 1.00 96.44 177 HIS A N 1
ATOM 1431 C CA . HIS A 1 177 ? -12.386 -5.216 7.521 1.00 96.44 177 HIS A CA 1
ATOM 1432 C C . HIS A 1 177 ? -11.682 -5.960 6.377 1.00 96.44 177 HIS A C 1
ATOM 1434 O O . HIS A 1 177 ? -12.143 -5.891 5.238 1.00 96.44 177 HIS A O 1
ATOM 1440 N N . ARG A 1 178 ? -10.604 -6.706 6.667 1.00 94.25 178 ARG A N 1
ATOM 1441 C CA . ARG A 1 178 ? -9.802 -7.488 5.708 1.00 94.25 178 ARG A CA 1
ATOM 1442 C C . ARG A 1 178 ? -9.189 -6.664 4.577 1.00 94.25 178 ARG A C 1
ATOM 1444 O O . ARG A 1 178 ? -8.860 -7.217 3.531 1.00 94.25 178 ARG A O 1
ATOM 1451 N N . ILE A 1 179 ? -9.045 -5.357 4.779 1.00 94.81 179 ILE A N 1
ATOM 1452 C CA . ILE A 1 179 ? -8.350 -4.478 3.836 1.00 94.81 179 ILE A CA 1
ATOM 1453 C C . ILE A 1 179 ? -6.856 -4.784 3.886 1.00 94.81 179 ILE A C 1
ATOM 1455 O O . ILE A 1 179 ? -6.223 -4.902 2.842 1.00 94.81 179 ILE A O 1
ATOM 1459 N N . ILE A 1 180 ? -6.323 -4.974 5.095 1.00 92.94 180 ILE A N 1
ATOM 1460 C CA . ILE A 1 180 ? -4.932 -5.355 5.329 1.00 92.94 180 ILE A CA 1
ATOM 1461 C C . ILE A 1 180 ? -4.881 -6.747 5.949 1.00 92.94 180 ILE A C 1
ATOM 1463 O O . ILE A 1 180 ? -5.657 -7.076 6.846 1.00 92.94 180 ILE A O 1
ATOM 1467 N N . THR A 1 181 ? -3.912 -7.547 5.526 1.00 91.62 181 THR A N 1
ATOM 1468 C CA . THR A 1 181 ? -3.437 -8.699 6.299 1.00 91.62 181 THR A CA 1
ATOM 1469 C C . THR A 1 181 ? -1.937 -8.601 6.463 1.00 91.62 181 THR A C 1
ATOM 1471 O O . THR A 1 181 ? -1.231 -8.371 5.485 1.00 91.62 181 THR A O 1
ATOM 1474 N N . SER A 1 182 ? -1.449 -8.813 7.680 1.00 90.50 182 SER A N 1
ATOM 1475 C CA . SER A 1 182 ? -0.024 -8.748 7.982 1.00 90.50 182 SER A CA 1
ATOM 1476 C C . SER A 1 182 ? 0.550 -10.133 8.251 1.00 90.50 182 SER A C 1
ATOM 1478 O O . SER A 1 182 ? -0.042 -10.926 8.986 1.00 90.50 182 SER A O 1
ATOM 1480 N N . ARG A 1 183 ? 1.712 -10.407 7.656 1.00 89.06 183 ARG A N 1
ATOM 1481 C CA . ARG A 1 183 ? 2.602 -11.527 7.991 1.00 89.06 183 ARG A CA 1
ATOM 1482 C C . ARG A 1 183 ? 3.735 -11.102 8.932 1.00 89.06 183 ARG A C 1
ATOM 1484 O O . ARG A 1 183 ? 4.596 -11.920 9.238 1.00 89.06 183 ARG A O 1
ATOM 1491 N N . LEU A 1 184 ? 3.735 -9.842 9.372 1.00 87.56 184 LEU A N 1
ATOM 1492 C CA . LEU A 1 184 ? 4.687 -9.321 10.350 1.00 87.56 184 LEU A CA 1
ATOM 1493 C C . LEU A 1 184 ? 4.340 -9.804 11.766 1.00 87.56 184 LEU A C 1
ATOM 1495 O O . LEU A 1 184 ? 3.243 -10.304 12.023 1.00 87.56 184 LEU A O 1
ATOM 1499 N N . GLY A 1 185 ? 5.285 -9.647 12.694 1.00 83.00 185 GLY A N 1
ATOM 1500 C CA . GLY A 1 185 ? 5.164 -10.154 14.064 1.00 83.00 185 GLY A CA 1
ATOM 1501 C C . GLY A 1 185 ? 4.123 -9.431 14.923 1.00 83.00 185 GLY A C 1
ATOM 1502 O O . GLY A 1 185 ? 3.628 -10.007 15.893 1.00 83.00 185 GLY A O 1
ATOM 1503 N N . SER A 1 186 ? 3.782 -8.184 14.587 1.00 89.81 186 SER A N 1
ATOM 1504 C CA . SER A 1 186 ? 2.862 -7.355 15.365 1.00 89.81 186 SER A CA 1
ATOM 1505 C C . SER A 1 186 ? 2.226 -6.223 14.546 1.00 89.81 186 SER A C 1
ATOM 1507 O O . SER A 1 186 ? 2.688 -5.869 13.461 1.00 89.81 186 SER A O 1
ATOM 1509 N N . ASN A 1 187 ? 1.179 -5.598 15.097 1.00 88.81 187 ASN A N 1
ATOM 1510 C CA . ASN A 1 187 ? 0.611 -4.368 14.531 1.00 88.81 187 ASN A CA 1
ATOM 1511 C C . ASN A 1 187 ? 1.574 -3.174 14.630 1.00 88.81 187 ASN A C 1
ATOM 1513 O O . ASN A 1 187 ? 1.463 -2.254 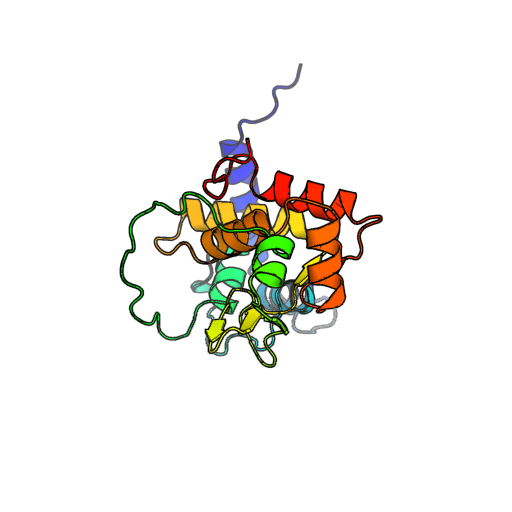13.825 1.00 88.81 187 ASN A O 1
ATOM 1517 N N . GLU A 1 188 ? 2.499 -3.175 15.598 1.00 89.50 188 GLU A N 1
ATOM 1518 C CA . GLU A 1 188 ? 3.550 -2.150 15.690 1.00 89.50 188 GLU A CA 1
ATOM 1519 C C . GLU A 1 188 ? 4.466 -2.222 14.466 1.00 89.50 188 GLU A C 1
ATOM 1521 O O . GLU A 1 188 ? 4.756 -1.199 13.855 1.00 89.50 188 GLU A O 1
ATOM 1526 N N . ASP A 1 189 ? 4.834 -3.431 14.035 1.00 91.06 189 ASP A N 1
ATOM 1527 C CA . ASP A 1 189 ? 5.663 -3.623 12.840 1.00 91.06 189 ASP A CA 1
ATOM 1528 C C . ASP A 1 189 ? 4.971 -3.091 11.578 1.00 91.06 189 ASP A C 1
ATOM 1530 O O . ASP A 1 189 ? 5.616 -2.482 10.728 1.00 91.06 189 ASP A O 1
ATOM 1534 N N . VAL A 1 190 ? 3.645 -3.248 11.477 1.00 90.69 190 VAL A N 1
ATOM 1535 C CA . VAL A 1 190 ? 2.849 -2.681 10.375 1.00 90.69 190 VAL A CA 1
ATOM 1536 C C . VAL A 1 190 ? 2.893 -1.154 10.389 1.00 90.69 190 VAL A C 1
ATOM 1538 O O . VAL A 1 190 ? 3.103 -0.537 9.347 1.00 90.69 190 VAL A O 1
ATOM 1541 N N . MET A 1 191 ? 2.715 -0.533 11.557 1.00 89.12 191 MET A N 1
ATOM 1542 C CA . MET A 1 191 ? 2.786 0.925 11.689 1.00 89.12 191 MET A CA 1
ATOM 1543 C C . MET A 1 191 ? 4.182 1.450 11.348 1.00 89.12 191 MET A C 1
ATOM 1545 O O . MET A 1 191 ? 4.317 2.400 10.577 1.00 89.12 191 MET A O 1
ATOM 1549 N N . MET A 1 192 ? 5.227 0.817 11.888 1.00 88.25 192 MET A N 1
ATOM 1550 C CA . MET A 1 192 ? 6.616 1.173 11.597 1.00 88.25 192 MET A CA 1
ATOM 1551 C C . MET A 1 192 ? 6.927 1.054 10.103 1.00 88.25 192 MET A C 1
ATOM 1553 O O . MET A 1 192 ? 7.577 1.942 9.555 1.00 88.25 192 MET A O 1
ATOM 1557 N N . LEU A 1 193 ? 6.423 0.012 9.437 1.00 90.38 193 LEU A N 1
ATOM 1558 C CA . LEU A 1 193 ? 6.589 -0.181 8.000 1.00 90.38 193 LEU A CA 1
ATOM 1559 C C . LEU A 1 193 ? 6.015 0.994 7.196 1.00 90.38 193 LEU A C 1
ATOM 1561 O O . LEU A 1 193 ? 6.726 1.552 6.363 1.00 90.38 193 LEU A O 1
ATOM 1565 N N . PHE A 1 194 ? 4.774 1.422 7.450 1.00 86.50 194 PHE A N 1
ATOM 1566 C CA . PHE A 1 194 ? 4.188 2.549 6.704 1.00 86.50 194 PHE A CA 1
ATOM 1567 C C . PHE A 1 194 ? 4.907 3.871 6.988 1.00 86.50 194 PHE A C 1
ATOM 1569 O O . PHE A 1 194 ? 5.271 4.577 6.043 1.00 86.50 194 PHE A O 1
ATOM 1576 N N . ASN A 1 195 ? 5.249 4.124 8.254 1.00 81.88 195 ASN A N 1
ATOM 1577 C CA . ASN A 1 195 ? 6.066 5.274 8.639 1.00 81.88 195 ASN A CA 1
ATOM 1578 C C . ASN A 1 195 ? 7.415 5.295 7.893 1.00 81.88 195 ASN A C 1
ATOM 1580 O O . ASN A 1 195 ? 7.876 6.353 7.461 1.00 81.88 195 ASN A O 1
ATOM 1584 N N . ASN A 1 196 ? 8.052 4.133 7.713 1.00 84.06 196 ASN A N 1
ATOM 1585 C CA . ASN A 1 196 ? 9.322 4.010 6.996 1.00 84.06 196 ASN A CA 1
ATOM 1586 C C . ASN A 1 196 ? 9.173 4.172 5.479 1.00 84.06 196 ASN A C 1
ATOM 1588 O O . ASN A 1 196 ? 10.036 4.794 4.859 1.00 84.06 196 ASN A O 1
ATOM 1592 N N . ILE A 1 197 ? 8.095 3.655 4.875 1.00 82.31 197 ILE A N 1
ATOM 1593 C CA . ILE A 1 197 ? 7.831 3.830 3.437 1.00 82.31 197 ILE A CA 1
ATOM 1594 C C . ILE A 1 197 ? 7.708 5.318 3.097 1.00 82.31 197 ILE A C 1
ATOM 1596 O O . ILE A 1 197 ? 8.261 5.781 2.095 1.00 82.31 197 ILE A O 1
ATOM 1600 N N . CYS A 1 198 ? 6.998 6.071 3.935 1.00 67.50 198 CYS A N 1
ATOM 1601 C CA . CYS A 1 198 ? 6.758 7.491 3.711 1.00 67.50 198 CYS A CA 1
ATOM 1602 C C . CYS A 1 198 ? 7.959 8.36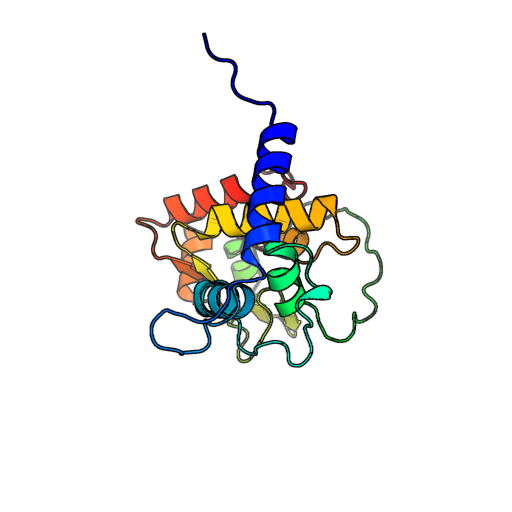6 4.083 1.00 67.50 198 CYS A C 1
ATOM 1604 O O . CYS A 1 198 ? 8.078 9.478 3.557 1.00 67.50 198 CYS A O 1
ATOM 1606 N N . LYS A 1 199 ? 8.884 7.862 4.910 1.00 68.94 199 LYS A N 1
ATOM 1607 C CA . LYS A 1 199 ? 10.120 8.545 5.304 1.00 68.94 199 LYS A CA 1
ATOM 1608 C C . LYS A 1 199 ? 10.939 8.944 4.075 1.00 68.94 199 LYS A C 1
ATOM 1610 O O . LYS A 1 199 ? 11.158 8.143 3.169 1.00 68.94 199 LYS A O 1
ATOM 1615 N N . GLU A 1 200 ? 11.377 10.203 4.039 1.00 60.34 200 GLU A N 1
ATOM 1616 C CA . GLU A 1 200 ? 12.169 10.792 2.938 1.00 60.34 200 GLU A CA 1
ATOM 1617 C C . GLU A 1 200 ? 11.458 10.828 1.566 1.00 60.34 200 GLU A C 1
ATOM 1619 O O . GLU A 1 200 ? 12.057 11.221 0.566 1.00 60.34 200 GLU A O 1
ATOM 1624 N N . SER A 1 201 ? 10.167 10.486 1.515 1.00 57.72 201 SER A N 1
ATOM 1625 C CA . SER A 1 201 ? 9.339 10.509 0.309 1.00 57.72 201 SER A CA 1
ATOM 1626 C C . SER A 1 201 ? 8.354 11.679 0.342 1.00 57.72 201 SER A C 1
ATOM 1628 O O . SER A 1 201 ? 7.868 12.066 1.401 1.00 57.72 201 SER A O 1
ATOM 1630 N N . VAL A 1 202 ? 7.969 12.206 -0.828 1.00 56.06 202 VAL A N 1
ATOM 1631 C CA . VAL A 1 202 ? 6.963 13.290 -0.954 1.00 56.06 202 VAL A CA 1
ATOM 1632 C C . VAL A 1 202 ? 5.573 12.879 -0.414 1.00 56.06 202 VAL A C 1
ATOM 1634 O O . VAL A 1 202 ? 4.719 13.734 -0.219 1.00 56.06 202 VAL A O 1
ATOM 1637 N N . CYS A 1 203 ? 5.351 11.589 -0.115 1.00 54.97 203 CYS A N 1
ATOM 1638 C CA . CYS A 1 203 ? 4.170 11.099 0.610 1.00 54.97 203 CYS A CA 1
ATOM 1639 C C . CYS A 1 203 ? 4.092 11.585 2.067 1.00 54.97 203 CYS A C 1
ATOM 1641 O O . CYS A 1 203 ? 3.022 11.488 2.655 1.00 54.97 203 CYS A O 1
ATOM 1643 N N . SER A 1 204 ? 5.195 12.083 2.644 1.00 45.81 204 SER A N 1
ATOM 1644 C CA . SER A 1 204 ? 5.253 12.643 4.000 1.00 45.81 204 SER A CA 1
ATOM 1645 C C . SER A 1 204 ? 4.439 13.935 4.094 1.00 45.81 204 SER A C 1
ATOM 1647 O O . SER A 1 204 ? 4.984 15.042 4.085 1.00 45.81 204 SER A O 1
ATOM 1649 N N . ILE A 1 205 ? 3.124 13.816 4.212 1.00 45.38 205 ILE A N 1
ATOM 1650 C CA . ILE A 1 205 ? 2.288 14.911 4.688 1.00 45.38 205 ILE A CA 1
ATOM 1651 C C . ILE A 1 205 ? 2.323 14.849 6.214 1.00 45.38 205 ILE A C 1
ATOM 1653 O O . ILE A 1 205 ? 1.437 14.303 6.848 1.00 45.38 205 ILE A O 1
ATOM 1657 N N . ILE A 1 206 ? 3.436 15.347 6.757 1.00 35.66 206 ILE A N 1
ATOM 1658 C CA . ILE A 1 206 ? 3.654 15.824 8.131 1.00 35.66 206 ILE A CA 1
ATOM 1659 C C . ILE A 1 206 ? 2.782 15.132 9.198 1.00 35.66 206 ILE A C 1
ATOM 1661 O O . ILE A 1 206 ? 1.773 15.671 9.646 1.00 35.66 206 ILE A O 1
ATOM 1665 N N . SER A 1 207 ? 3.247 13.982 9.683 1.00 30.52 207 SER A N 1
ATOM 1666 C CA . SER A 1 207 ? 2.879 13.476 11.007 1.00 30.52 207 SER A CA 1
ATOM 1667 C C . SER A 1 207 ? 3.713 14.218 12.057 1.00 30.52 207 SER A C 1
ATOM 1669 O O . SER A 1 207 ? 4.866 13.855 12.299 1.00 30.52 207 SER A O 1
ATOM 1671 N N . VAL A 1 208 ? 3.161 15.288 12.640 1.00 31.36 208 VAL A N 1
ATOM 1672 C CA . VAL A 1 208 ? 3.655 15.920 13.881 1.00 31.36 208 VAL A CA 1
ATOM 1673 C C . VAL A 1 208 ? 2.479 16.226 14.795 1.00 31.36 208 VAL A C 1
ATOM 1675 O O . VAL A 1 208 ? 1.514 16.858 14.314 1.00 31.36 208 VAL A O 1
#

pLDDT: mean 74.02, std 19.86, range [30.52, 97.5]

Radius of gyration: 18.74 Å; chains: 1; bounding box: 61×50×42 Å

Organism: NCBI:txid185542

Foldseek 3Di:
DDDDDDPVVVVVVVLVVFVVQQDDDADPVRDGDQGPLRVLCVVCCQQFVQPDDDPDDDSVVQSGSLSSSVVQADDPDPDDDDDDDDCPLADAAQVVLVVVVQAEAADPPDNGQLDWDDDPSYTYGHAHEADPCNLVSLLVNQVCCVPPHPDRSSLVSLLNNLSHQPDLVSVVSCVVNRSYDYPDPDSVVVNVSSVSSCPPGPSPSDPD

Sequence (208 aa):
MAGFPRANESAHISIEMENGMLDLVMDNNGEEIPSILKLTYKHFKSFLTLNKYPDNISTNEVKHFPDFLRHCHLPSSPNGWQKRDPAIEFSPSATRLHEAGIKFEVKKNSSCLFDVEFTNGVLQIPYLEIDDLTETLFRNLIAYEQCHCKEKYIIHYMALIDSMINTHKDVDLLIHHRIITSRLGSNEDVMMLFNNICKESVCSIISV

Secondary structure (DSSP, 8-state):
-PPPPPHHHHHHHHHHHHHTTS-----TTS--PPPHHHHHHHHHTTTTT--S--TT--TTT--SHHHHHHHTTS-SS--------S----PPPHHHHHHTTPEEEE-TT-S-TT--EEETTEEEE--EEE-TTHHHHHHHHHHHHHHH-SS-HHHHHHHHHHHH-SSHHHHHHHHHTTSEEE-SS-HHHHHHHHHHHHTTSTT-----